Protein AF-A0A4Y2EXJ8-F1 (afdb_monomer_lite)

Sequence (188 aa):
MKAESEKRIKQGQSEMKKGQEEMKNRIQVHVESQVGEIKNHVNNFIERIVDVQSVEREIREVKGEVQRKIEEVEDKVQGKIEEVKEKVQGKFGEIEKRLSEVEGRSINFPASPVLTYSRPTVKSLTFNGQTSWTVFKTQFDVVSSTNGWTDRVKDSQISPRISGRGSSRYFVGGPNDHRESSRSPIWR

Radius of gyration: 53.29 Å; chains: 1; bounding box: 116×33×145 Å

Organism: Araneus ventricosus (NCBI:txid182803)

Foldseek 3Di:
DVVVVVVVVVVVVVVVVVVVVVVVVVVVVVVVVVVVVVVVVVVVVVVVVVVVVVVVVVVVVVVVVVVVVVVVVVVVVVVVVVVVVVVVVVVVVVVVVVVVVVVVVVVPDPPDPDPPPPDPPDDQDADPVPDDPVVSVVVLVVVCVVVVHDVVRSVVRPDHPCPDDDDPDDPDDDDDDDDDDDDDDDDD

Structure (mmCIF, N/CA/C/O backbone):
data_AF-A0A4Y2EXJ8-F1
#
_entry.id   AF-A0A4Y2EXJ8-F1
#
loop_
_atom_site.group_PDB
_atom_site.id
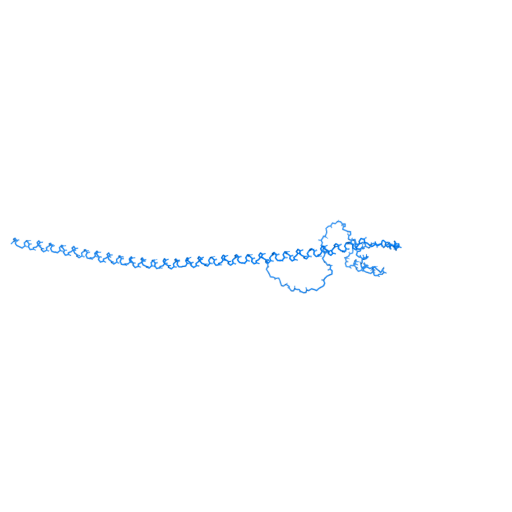_atom_site.type_symbol
_atom_site.label_atom_id
_atom_site.label_alt_id
_atom_site.label_comp_id
_atom_site.label_asym_id
_atom_site.label_entity_id
_atom_site.label_seq_id
_atom_site.pdbx_PDB_ins_code
_atom_site.Cartn_x
_atom_site.Cartn_y
_atom_site.Cartn_z
_atom_site.occupancy
_atom_site.B_iso_or_equiv
_atom_site.auth_seq_id
_atom_site.auth_comp_id
_atom_site.auth_asym_id
_atom_site.auth_atom_id
_atom_site.pdbx_PDB_model_num
ATOM 1 N N . MET A 1 1 ? -44.154 -7.303 82.112 1.00 73.88 1 MET A N 1
ATOM 2 C CA . MET A 1 1 ? -43.298 -8.378 81.559 1.00 73.88 1 MET A CA 1
ATOM 3 C C . MET A 1 1 ? -43.624 -8.712 80.094 1.00 73.88 1 MET A C 1
ATOM 5 O O . MET A 1 1 ? -42.773 -8.452 79.260 1.00 73.88 1 MET A O 1
ATOM 9 N N . LYS A 1 2 ? -44.828 -9.192 79.722 1.00 83.31 2 LYS A N 1
ATOM 10 C CA . LYS A 1 2 ? -45.138 -9.644 78.336 1.00 83.31 2 LYS A CA 1
ATOM 11 C C . LYS A 1 2 ? -45.040 -8.567 77.229 1.00 83.31 2 LYS A C 1
ATOM 13 O O . LYS A 1 2 ? -44.464 -8.811 76.173 1.00 83.31 2 LYS A O 1
ATOM 18 N N . ALA A 1 3 ? -45.553 -7.360 77.473 1.00 86.44 3 ALA A N 1
ATOM 19 C CA . ALA A 1 3 ? -45.506 -6.271 76.486 1.00 86.44 3 ALA A CA 1
ATOM 20 C C . ALA A 1 3 ? -44.072 -5.766 76.210 1.00 86.44 3 ALA A C 1
ATOM 22 O O . ALA A 1 3 ? -43.738 -5.355 75.101 1.00 86.44 3 ALA A O 1
ATOM 23 N N . GLU A 1 4 ? -43.203 -5.828 77.218 1.00 88.00 4 GLU A N 1
ATOM 24 C CA . GLU A 1 4 ? -41.811 -5.389 77.121 1.00 88.00 4 GLU A CA 1
ATOM 25 C C . GLU A 1 4 ? -40.962 -6.380 76.313 1.00 88.00 4 GLU A C 1
ATOM 27 O O . GLU A 1 4 ? -40.170 -5.972 75.462 1.00 88.00 4 GLU A O 1
ATOM 32 N N . SER A 1 5 ? -41.195 -7.687 76.492 1.00 88.81 5 SER A N 1
ATOM 33 C CA . SER A 1 5 ? -40.568 -8.724 75.666 1.00 88.81 5 SER A CA 1
ATOM 34 C C . SER A 1 5 ? -40.969 -8.622 74.192 1.00 88.81 5 SER A C 1
ATOM 36 O O . SER A 1 5 ? -40.112 -8.725 73.318 1.00 88.81 5 SER A O 1
ATOM 38 N N . GLU A 1 6 ? -42.242 -8.342 73.893 1.00 90.94 6 GLU A N 1
ATOM 39 C CA . GLU A 1 6 ? -42.709 -8.159 72.510 1.00 90.94 6 GLU A CA 1
ATOM 40 C C . GLU A 1 6 ? -42.091 -6.918 71.848 1.00 90.94 6 GLU A C 1
ATOM 42 O O . GLU A 1 6 ? -41.728 -6.959 70.670 1.00 90.94 6 GLU A O 1
ATOM 47 N N . LYS A 1 7 ? -41.917 -5.823 72.600 1.00 93.56 7 LYS A N 1
ATOM 48 C CA . LYS A 1 7 ? -41.267 -4.601 72.106 1.00 93.56 7 LYS A CA 1
ATOM 49 C C . LYS A 1 7 ? -39.798 -4.846 71.742 1.00 93.56 7 LYS A C 1
ATOM 51 O O . LYS A 1 7 ? -39.368 -4.418 70.674 1.00 93.56 7 LYS A O 1
ATOM 56 N N . ARG A 1 8 ? -39.056 -5.588 72.575 1.00 91.62 8 ARG A N 1
ATOM 57 C CA . ARG A 1 8 ? -37.653 -5.962 72.304 1.00 91.62 8 ARG A CA 1
ATOM 58 C C . ARG A 1 8 ? -37.514 -6.865 71.077 1.00 91.62 8 ARG A C 1
ATOM 60 O O . ARG A 1 8 ? -36.608 -6.656 70.277 1.00 91.62 8 ARG A O 1
ATOM 67 N N . ILE A 1 9 ? -38.431 -7.819 70.886 1.00 93.75 9 ILE A N 1
ATOM 68 C CA . ILE A 1 9 ? -38.450 -8.685 69.692 1.00 93.75 9 ILE A CA 1
ATOM 69 C C . ILE A 1 9 ? -38.704 -7.857 68.426 1.00 93.75 9 ILE A C 1
ATOM 71 O O . ILE A 1 9 ? -37.976 -7.999 67.444 1.00 93.75 9 ILE A O 1
ATOM 75 N N . LYS A 1 10 ? -39.697 -6.956 68.449 1.00 93.38 10 LYS A N 1
ATOM 76 C CA . LYS A 1 10 ? -39.993 -6.064 67.314 1.00 93.38 10 LYS A CA 1
ATOM 77 C C . LYS A 1 10 ? -38.814 -5.145 66.984 1.00 93.38 10 LYS A C 1
ATOM 79 O O . LYS A 1 10 ? -38.492 -4.975 65.810 1.00 93.38 10 LYS A O 1
ATOM 84 N N . GLN A 1 11 ? -38.147 -4.596 68.002 1.00 94.50 11 GLN A N 1
ATOM 85 C CA . GLN A 1 11 ? -36.953 -3.771 67.822 1.00 94.50 11 GLN A CA 1
ATOM 86 C C . GLN A 1 11 ? -35.802 -4.571 67.191 1.00 94.50 11 GLN A C 1
ATOM 88 O O . GLN A 1 11 ? -35.275 -4.146 66.165 1.00 94.50 11 GLN A O 1
ATOM 93 N N . GLY A 1 12 ? -35.483 -5.761 67.711 1.00 95.38 12 GLY A N 1
ATOM 94 C CA . GLY A 1 12 ? -34.436 -6.622 67.146 1.00 95.38 12 GLY A CA 1
ATOM 95 C C . GLY A 1 12 ? -34.712 -7.024 65.693 1.00 95.38 12 GLY A C 1
ATOM 96 O O . GLY A 1 12 ? -33.812 -7.007 64.857 1.00 95.38 12 GLY A O 1
ATOM 97 N N . GLN A 1 13 ? -35.976 -7.298 65.347 1.00 94.19 13 GLN A N 1
ATOM 98 C CA . GLN A 1 13 ? -36.374 -7.529 63.954 1.00 94.19 13 GLN A CA 1
ATOM 99 C C . GLN A 1 13 ? -36.192 -6.287 63.070 1.00 94.19 13 GLN A C 1
ATOM 101 O O . GLN A 1 13 ? -35.769 -6.425 61.921 1.00 94.19 13 GLN A O 1
ATOM 106 N N . SER A 1 14 ? -36.501 -5.085 63.571 1.00 94.06 14 SER A N 1
ATOM 107 C CA . SER A 1 14 ? -36.288 -3.848 62.806 1.00 94.06 14 SER A CA 1
ATOM 108 C C . SER A 1 14 ? -34.806 -3.544 62.575 1.00 94.06 14 SER A C 1
ATOM 110 O O . SER A 1 14 ? -34.432 -3.172 61.465 1.00 94.06 14 SER A O 1
ATOM 112 N N . GLU A 1 15 ? -33.956 -3.772 63.579 1.00 95.62 15 GLU A N 1
ATOM 113 C CA . GLU A 1 15 ? -32.508 -3.568 63.486 1.00 95.62 15 GLU A CA 1
ATOM 114 C C . GLU A 1 15 ? -31.876 -4.573 62.517 1.00 95.62 15 GLU A C 1
ATOM 116 O O . GLU A 1 15 ? -31.070 -4.193 61.670 1.00 95.62 15 GLU A O 1
ATOM 121 N N . MET A 1 16 ? -32.320 -5.834 62.553 1.00 95.62 16 MET A N 1
ATOM 122 C CA . MET A 1 16 ? -31.874 -6.865 61.616 1.00 95.62 16 MET A CA 1
ATOM 123 C C . MET A 1 16 ? -32.263 -6.542 60.169 1.00 95.62 16 MET A C 1
ATOM 125 O O . MET A 1 16 ? -31.423 -6.643 59.277 1.00 95.62 16 MET A O 1
ATOM 129 N N . LYS A 1 17 ? -33.506 -6.100 59.924 1.00 95.88 17 LYS A N 1
ATOM 130 C CA . LYS A 1 17 ? -33.934 -5.659 58.585 1.00 95.88 17 LYS A CA 1
ATOM 131 C C . LYS A 1 17 ? -33.112 -4.468 58.092 1.00 95.88 17 LYS A C 1
ATOM 133 O O . LYS A 1 17 ? -32.700 -4.457 56.937 1.00 95.88 17 LYS A O 1
ATOM 138 N N . LYS A 1 18 ? -32.838 -3.491 58.962 1.00 96.25 18 LYS A N 1
ATOM 139 C CA . LYS A 1 18 ? -32.013 -2.328 58.619 1.00 96.25 18 LYS A CA 1
ATOM 140 C C . LYS A 1 18 ? -30.578 -2.736 58.264 1.00 96.25 18 LYS A C 1
ATOM 142 O O . LYS A 1 18 ? -30.071 -2.300 57.237 1.00 96.25 18 LYS A O 1
ATOM 147 N N . GLY A 1 19 ? -29.958 -3.614 59.055 1.00 96.75 19 GLY A N 1
ATOM 148 C CA . GLY A 1 19 ? -28.614 -4.128 58.776 1.00 96.75 19 GLY A CA 1
ATOM 149 C C . GLY A 1 19 ? -28.531 -4.911 57.460 1.00 96.75 19 GLY A C 1
ATOM 150 O O . GLY A 1 19 ? -27.555 -4.775 56.724 1.00 96.75 19 GLY A O 1
ATOM 151 N N . GLN A 1 20 ? -29.573 -5.682 57.123 1.00 95.88 20 GLN A N 1
ATOM 152 C CA . GLN A 1 20 ? -29.671 -6.350 55.821 1.00 95.88 20 GLN A CA 1
ATOM 153 C C . GLN A 1 20 ? -29.766 -5.351 54.661 1.00 95.88 20 GLN A C 1
ATOM 155 O O . GLN A 1 20 ? -29.069 -5.522 53.662 1.00 95.88 20 GLN A O 1
ATOM 160 N N . GLU A 1 21 ? -30.576 -4.299 54.796 1.00 96.19 21 GLU A N 1
ATOM 161 C CA . GLU A 1 21 ? -30.729 -3.281 53.750 1.00 96.19 21 GLU A CA 1
ATOM 162 C C . GLU A 1 21 ? -29.443 -2.464 53.553 1.00 96.19 21 GLU A C 1
ATOM 164 O O . GLU A 1 21 ? -29.018 -2.230 52.424 1.00 96.19 21 GLU A O 1
ATOM 169 N N . GLU A 1 22 ? -28.760 -2.092 54.639 1.00 96.69 22 GLU A N 1
ATOM 170 C CA . GLU A 1 22 ? -27.458 -1.418 54.573 1.00 96.69 22 GLU A CA 1
ATOM 171 C C . GLU A 1 22 ? -26.406 -2.291 53.873 1.00 96.69 22 GLU A C 1
ATOM 173 O O . GLU A 1 22 ? -25.661 -1.805 53.020 1.00 96.69 22 GLU A O 1
ATOM 178 N N . MET A 1 23 ? -26.360 -3.590 54.184 1.00 96.31 23 MET A N 1
ATOM 179 C CA . MET A 1 23 ? -25.443 -4.525 53.528 1.00 96.31 23 MET A CA 1
ATOM 180 C C . MET A 1 23 ? -25.755 -4.672 52.036 1.00 96.31 23 MET A C 1
ATOM 182 O O . MET A 1 23 ? -24.842 -4.619 51.212 1.00 96.31 23 MET A O 1
ATOM 186 N N . LYS A 1 24 ? -27.036 -4.797 51.682 1.00 96.88 24 LYS A N 1
ATOM 187 C CA . LYS A 1 24 ? -27.491 -4.879 50.293 1.00 96.88 24 LYS A CA 1
ATOM 188 C C . LYS A 1 24 ? -27.125 -3.620 49.506 1.00 96.88 24 LYS A C 1
ATOM 190 O O . LYS A 1 24 ? -26.547 -3.742 48.432 1.00 96.88 24 LYS A O 1
ATOM 195 N N . ASN A 1 25 ? -27.377 -2.433 50.058 1.00 97.50 25 ASN A N 1
ATOM 196 C CA . ASN A 1 25 ? -27.039 -1.164 49.411 1.00 97.50 25 ASN A CA 1
ATOM 197 C C . ASN A 1 25 ? -25.528 -1.014 49.207 1.00 97.50 25 ASN A C 1
ATOM 199 O O . ASN A 1 25 ? -25.091 -0.589 48.142 1.00 97.50 25 ASN A O 1
ATOM 203 N N . ARG A 1 26 ? -24.707 -1.418 50.187 1.00 97.56 26 ARG A N 1
ATOM 204 C CA . ARG A 1 26 ? -23.240 -1.408 50.042 1.00 97.56 26 ARG A CA 1
ATOM 205 C C . ARG A 1 26 ? -22.764 -2.332 48.924 1.00 97.56 26 ARG A C 1
ATOM 207 O O . ARG A 1 26 ? -21.898 -1.936 48.148 1.00 97.56 26 ARG A O 1
ATOM 214 N N . ILE A 1 27 ? -23.324 -3.539 48.839 1.00 97.25 27 ILE A N 1
ATOM 215 C CA . ILE A 1 27 ? -23.011 -4.490 47.764 1.00 97.25 27 ILE A CA 1
ATOM 216 C C . ILE A 1 27 ? -23.450 -3.917 46.416 1.00 97.25 27 ILE A C 1
ATOM 218 O O . ILE A 1 27 ? -22.671 -3.939 45.470 1.00 97.25 27 ILE A O 1
ATOM 222 N N . GLN A 1 28 ? -24.662 -3.367 46.342 1.00 97.62 28 GLN A N 1
ATOM 223 C CA . GLN A 1 28 ? -25.199 -2.789 45.118 1.00 97.62 28 GLN A CA 1
ATOM 224 C C . GLN A 1 28 ? -24.314 -1.652 44.596 1.00 97.62 28 GLN A C 1
ATOM 226 O O . GLN A 1 28 ? -23.877 -1.714 43.453 1.00 97.62 28 GLN A O 1
ATOM 231 N N . VAL A 1 29 ? -23.971 -0.675 45.441 1.00 97.81 29 VAL A N 1
ATOM 232 C CA . VAL A 1 29 ? -23.110 0.454 45.048 1.00 97.81 29 VAL A CA 1
ATOM 233 C C . VAL A 1 29 ? -21.720 -0.024 44.619 1.00 97.81 29 VAL A C 1
ATOM 235 O O . VAL A 1 29 ? -21.170 0.480 43.643 1.00 97.81 29 VAL A O 1
ATOM 238 N N . HIS A 1 30 ? -21.144 -1.008 45.316 1.00 98.19 30 HIS A N 1
ATOM 239 C CA . HIS A 1 30 ? -19.840 -1.556 44.941 1.00 98.19 30 HIS A CA 1
ATOM 240 C C . HIS A 1 30 ? -19.876 -2.225 43.562 1.00 98.19 30 HIS A C 1
ATOM 242 O O . HIS A 1 30 ? -19.015 -1.951 42.727 1.00 98.19 30 HIS A O 1
ATOM 248 N N . VAL A 1 31 ? -20.894 -3.050 43.306 1.00 97.94 31 VAL A N 1
ATOM 249 C CA . VAL A 1 31 ? -21.086 -3.711 42.010 1.00 97.94 31 VAL A CA 1
ATOM 250 C C . VAL A 1 31 ? -21.335 -2.682 40.909 1.00 97.94 31 VAL A C 1
ATOM 252 O O . VAL A 1 31 ? -20.722 -2.772 39.851 1.00 97.94 31 VAL A O 1
ATOM 255 N N . GLU A 1 32 ? -22.181 -1.679 41.150 1.00 97.88 32 GLU A N 1
ATOM 256 C CA . GLU A 1 32 ? -22.446 -0.601 40.190 1.00 97.88 32 GLU A CA 1
ATOM 257 C C . GLU A 1 32 ? -21.169 0.179 39.844 1.00 97.88 32 GLU A C 1
ATOM 259 O O . GLU A 1 32 ? -20.910 0.432 38.665 1.00 97.88 32 GLU A O 1
ATOM 264 N N . SER A 1 33 ? -20.331 0.489 40.840 1.00 97.94 33 SER A N 1
ATOM 265 C CA . SER A 1 33 ? -19.030 1.140 40.631 1.00 97.94 33 SER A CA 1
ATOM 266 C C . SER A 1 33 ? -18.101 0.282 39.773 1.00 97.94 33 SER A C 1
ATOM 268 O O . SER A 1 33 ? -17.578 0.759 38.767 1.00 97.94 33 SER A O 1
ATOM 270 N N . GLN A 1 34 ? -17.937 -1.000 40.118 1.00 98.12 34 GLN A N 1
ATOM 271 C CA . GLN A 1 34 ? -17.070 -1.919 39.372 1.00 98.12 34 GLN A CA 1
ATOM 272 C C . GLN A 1 34 ? -17.548 -2.120 37.932 1.00 98.12 34 GLN A C 1
ATOM 274 O O . GLN A 1 34 ? -16.749 -2.112 36.997 1.00 98.12 34 GLN A O 1
ATOM 279 N N . VAL A 1 35 ? -18.859 -2.261 37.728 1.00 98.19 35 VAL A N 1
ATOM 280 C CA . VAL A 1 35 ? -19.449 -2.362 36.388 1.00 98.19 35 VAL A CA 1
ATOM 281 C C . VAL A 1 35 ? -19.220 -1.072 35.597 1.00 98.19 35 VAL A C 1
ATOM 283 O O . VAL A 1 35 ? -18.917 -1.138 34.405 1.00 98.19 35 VAL A O 1
ATOM 286 N N . GLY A 1 36 ? -19.314 0.093 36.243 1.00 98.12 36 GLY A N 1
ATOM 287 C CA . GLY A 1 36 ? -19.003 1.387 35.635 1.00 98.12 36 GLY A CA 1
ATOM 288 C C . GLY A 1 36 ? -17.548 1.495 35.172 1.00 98.12 36 GLY A C 1
ATOM 289 O O . GLY A 1 36 ? -17.291 1.881 34.032 1.00 98.12 36 GLY A O 1
ATOM 290 N N . GLU A 1 37 ? -16.598 1.092 36.014 1.00 98.06 37 GLU A N 1
ATOM 291 C CA . GLU A 1 37 ? -15.170 1.052 35.672 1.00 98.06 37 GLU A CA 1
ATOM 292 C C . GLU A 1 37 ? -14.900 0.109 34.495 1.00 98.06 37 GLU A C 1
ATOM 294 O O . GLU A 1 37 ? -14.282 0.511 33.506 1.00 98.06 37 GLU A O 1
ATOM 299 N N . ILE A 1 38 ? -15.432 -1.118 34.545 1.00 98.12 38 ILE A N 1
ATOM 300 C CA . ILE A 1 38 ? -15.301 -2.101 33.459 1.00 98.12 38 ILE A CA 1
ATOM 301 C C . ILE A 1 38 ? -15.862 -1.534 32.155 1.00 98.12 38 ILE A C 1
ATOM 303 O O . ILE A 1 38 ? -15.220 -1.640 31.111 1.00 98.12 38 ILE A O 1
ATOM 307 N N . LYS A 1 39 ? -17.031 -0.890 32.200 1.00 98.19 39 LYS A N 1
ATOM 308 C CA . LYS A 1 39 ? -17.648 -0.271 31.023 1.00 98.19 39 LYS A CA 1
ATOM 309 C C . LYS A 1 39 ? -16.746 0.799 30.408 1.00 98.19 39 LYS A C 1
ATOM 311 O O . LYS A 1 39 ? -16.588 0.829 29.189 1.00 98.19 39 LYS A O 1
ATOM 316 N N . ASN A 1 40 ? -16.126 1.640 31.231 1.00 98.19 40 ASN A N 1
ATOM 317 C CA . ASN A 1 40 ? -15.204 2.670 30.754 1.00 98.19 40 ASN A CA 1
ATOM 318 C C . ASN A 1 40 ? -13.954 2.057 30.110 1.00 98.19 40 ASN A C 1
ATOM 320 O O . ASN A 1 40 ? -13.547 2.487 29.031 1.00 98.19 40 ASN A O 1
ATOM 324 N N . HIS A 1 41 ? -13.383 1.015 30.720 1.00 98.25 41 HIS A N 1
ATOM 325 C CA . HIS A 1 41 ? -12.249 0.292 30.144 1.00 98.25 41 HIS A CA 1
ATOM 326 C C . HIS A 1 41 ? -12.594 -0.364 28.805 1.00 98.25 41 HIS A C 1
ATOM 328 O O . HIS A 1 41 ? -11.815 -0.260 27.858 1.00 98.25 41 HIS A O 1
ATOM 334 N N . VAL A 1 42 ? -13.763 -1.000 28.707 1.00 98.38 42 VAL A N 1
ATOM 335 C CA . VAL A 1 42 ? -14.241 -1.622 27.465 1.00 98.38 42 VAL A CA 1
ATOM 336 C C . VAL A 1 42 ? -14.426 -0.575 26.370 1.00 98.38 42 VAL A C 1
ATOM 338 O O . VAL A 1 42 ? -13.951 -0.787 25.259 1.00 98.38 42 VAL A O 1
ATOM 341 N N . ASN A 1 43 ? -15.037 0.571 26.677 1.00 98.12 43 ASN A N 1
ATOM 342 C CA . ASN A 1 43 ? -15.210 1.651 25.705 1.00 98.12 43 ASN A CA 1
ATOM 343 C C . ASN A 1 43 ? -13.864 2.171 25.177 1.00 98.12 43 ASN A C 1
ATOM 345 O O . ASN A 1 43 ? -13.694 2.288 23.967 1.00 98.12 43 ASN A O 1
ATOM 349 N N . ASN A 1 44 ? -12.880 2.388 26.058 1.00 97.69 44 ASN A N 1
ATOM 350 C CA . ASN A 1 44 ? -11.533 2.781 25.637 1.00 97.69 44 ASN A CA 1
ATOM 351 C C . ASN A 1 44 ? -10.877 1.721 24.733 1.00 97.69 44 ASN A C 1
ATOM 353 O O . ASN A 1 44 ? -10.226 2.052 23.745 1.00 97.69 44 ASN A O 1
ATOM 357 N N . PHE A 1 45 ? -11.060 0.435 25.045 1.00 98.00 45 PHE A N 1
ATOM 358 C CA . PHE A 1 45 ? -10.535 -0.648 24.214 1.00 98.00 45 PHE A CA 1
ATOM 359 C C . PHE A 1 45 ? -11.202 -0.695 22.835 1.00 98.00 45 PHE A C 1
ATOM 361 O O . PHE A 1 45 ? -10.521 -0.933 21.840 1.00 98.00 45 PHE A O 1
ATOM 368 N N . ILE A 1 46 ? -12.512 -0.439 22.765 1.00 97.94 46 ILE A N 1
ATOM 369 C CA . ILE A 1 46 ? -13.263 -0.367 21.507 1.00 97.94 46 ILE A CA 1
ATOM 370 C C . ILE A 1 46 ? -12.727 0.762 20.624 1.00 97.94 46 ILE A C 1
ATOM 372 O O . ILE A 1 46 ? -12.450 0.516 19.453 1.00 97.94 46 ILE A O 1
ATOM 376 N N . GLU A 1 47 ? -12.523 1.963 21.172 1.00 96.88 47 GLU A N 1
ATOM 377 C CA . GLU A 1 47 ? -11.946 3.093 20.426 1.00 96.88 47 GLU A CA 1
ATOM 378 C C . GLU A 1 47 ? -10.578 2.729 19.830 1.00 96.88 47 GLU A C 1
ATOM 380 O O . GLU A 1 47 ? -10.355 2.879 18.631 1.00 96.88 47 GLU A O 1
ATOM 385 N N . ARG A 1 48 ? -9.698 2.114 20.630 1.00 97.12 48 ARG A N 1
ATOM 386 C CA . ARG A 1 48 ? -8.379 1.662 20.157 1.00 97.12 48 ARG A CA 1
ATOM 387 C C . ARG A 1 48 ? -8.462 0.604 19.056 1.00 97.12 48 ARG A C 1
ATOM 389 O O . ARG A 1 48 ? -7.609 0.577 18.174 1.00 97.12 48 ARG A O 1
ATOM 396 N N . ILE A 1 49 ? -9.452 -0.289 19.106 1.00 97.19 49 ILE A N 1
ATOM 397 C CA . ILE A 1 49 ? -9.672 -1.287 18.049 1.00 97.19 49 ILE A CA 1
ATOM 398 C C . ILE A 1 49 ? -10.080 -0.599 16.743 1.00 97.19 49 ILE A C 1
ATOM 400 O O . ILE A 1 49 ? -9.595 -0.991 15.681 1.00 97.19 49 ILE A O 1
ATOM 404 N N . VAL A 1 50 ? -10.932 0.427 16.811 1.00 96.12 50 VAL A N 1
ATOM 405 C CA . VAL A 1 50 ? -11.336 1.211 15.635 1.00 96.12 50 VAL A CA 1
ATOM 406 C C . VAL A 1 50 ? -10.123 1.888 14.993 1.00 96.12 50 VAL A C 1
ATOM 408 O O . VAL A 1 50 ? -9.946 1.775 13.779 1.00 96.12 50 VAL A O 1
ATOM 411 N N . ASP A 1 51 ? -9.244 2.498 15.791 1.00 96.75 51 ASP A N 1
ATOM 412 C CA . ASP A 1 51 ? -8.013 3.123 15.289 1.00 96.75 51 ASP A CA 1
ATOM 413 C C . ASP A 1 51 ? -7.108 2.108 14.572 1.00 96.75 51 ASP A C 1
ATOM 415 O O . ASP A 1 51 ? -6.633 2.354 13.461 1.00 96.75 51 ASP A O 1
ATOM 419 N N . VAL A 1 52 ? -6.914 0.922 15.163 1.00 97.81 52 VAL A N 1
ATOM 420 C CA . VAL A 1 52 ? -6.120 -0.160 14.553 1.00 97.81 52 VAL A CA 1
ATOM 421 C C . VAL A 1 52 ? -6.725 -0.618 13.224 1.00 97.81 52 VAL A C 1
ATOM 423 O O . VAL A 1 52 ? -5.993 -0.815 12.254 1.00 97.81 52 VAL A O 1
ATOM 426 N N . GLN A 1 53 ? -8.050 -0.752 13.143 1.00 97.25 53 GLN A N 1
ATOM 427 C CA . GLN A 1 53 ? -8.732 -1.115 11.897 1.00 97.25 53 GLN A CA 1
ATOM 428 C C . GLN A 1 53 ? -8.607 -0.032 10.816 1.00 97.25 53 GLN A C 1
ATOM 430 O O . GLN A 1 53 ? -8.541 -0.359 9.628 1.00 97.25 53 GLN A O 1
ATOM 435 N N . SER A 1 54 ? -8.559 1.247 11.204 1.00 97.25 54 SER A N 1
ATOM 436 C CA . SER A 1 54 ? -8.291 2.349 10.273 1.00 97.25 54 SER A CA 1
ATOM 437 C C . SER A 1 54 ? -6.894 2.222 9.668 1.00 97.25 54 SER A C 1
ATOM 439 O O . SER A 1 54 ? -6.747 2.206 8.446 1.00 97.25 54 SER A 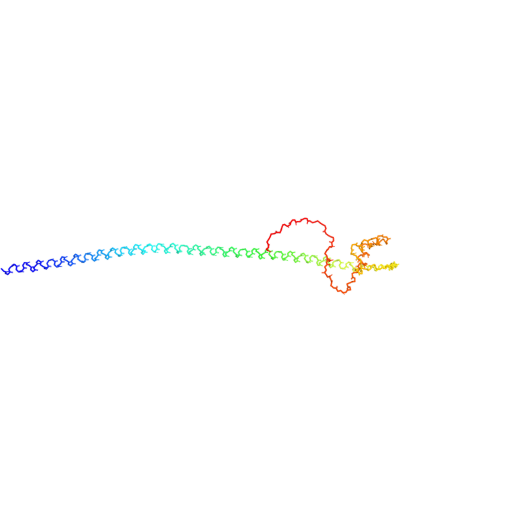O 1
ATOM 441 N N . VAL A 1 55 ? -5.879 2.019 10.511 1.00 98.19 55 VAL A N 1
ATOM 442 C CA . VAL A 1 55 ? -4.491 1.818 10.066 1.00 98.19 55 VAL A CA 1
ATOM 443 C C . VAL A 1 55 ? -4.368 0.590 9.159 1.00 98.19 55 VAL A C 1
ATOM 445 O O . VAL A 1 55 ? -3.683 0.633 8.138 1.00 98.19 55 VAL A O 1
ATOM 448 N N . GLU A 1 56 ? -5.059 -0.508 9.476 1.00 97.81 56 GLU A N 1
ATOM 449 C CA . GLU A 1 56 ? -5.044 -1.713 8.640 1.00 97.81 56 GLU A CA 1
ATOM 450 C C . GLU A 1 56 ? -5.577 -1.444 7.220 1.00 97.81 56 GLU A C 1
ATOM 452 O O . GLU A 1 56 ? -5.050 -1.975 6.235 1.00 97.81 56 GLU A O 1
ATOM 457 N N . ARG A 1 57 ? -6.602 -0.592 7.094 1.00 97.50 57 ARG A N 1
ATOM 458 C CA . ARG A 1 57 ? -7.148 -0.175 5.797 1.00 97.50 57 ARG A CA 1
ATOM 459 C C . ARG A 1 57 ? -6.137 0.644 5.002 1.00 97.50 57 ARG A C 1
ATOM 461 O O . ARG A 1 57 ? -5.901 0.324 3.840 1.00 97.50 57 ARG A O 1
ATOM 468 N N . GLU A 1 58 ? -5.517 1.642 5.624 1.00 97.94 58 GLU A N 1
ATOM 469 C CA . GLU A 1 58 ? -4.504 2.482 4.974 1.00 97.94 58 GLU A CA 1
ATOM 470 C C . GLU A 1 58 ? -3.321 1.645 4.471 1.00 97.94 58 GLU A C 1
ATOM 472 O O . GLU A 1 58 ? -2.903 1.775 3.321 1.00 97.94 58 GLU A O 1
ATOM 477 N N . ILE A 1 59 ? -2.833 0.702 5.285 1.00 98.31 59 ILE A N 1
ATOM 478 C CA . ILE A 1 59 ? -1.766 -0.228 4.882 1.00 98.31 59 ILE A CA 1
ATOM 479 C C . ILE A 1 59 ? -2.175 -1.029 3.641 1.00 98.31 59 ILE A C 1
ATOM 481 O O . ILE A 1 59 ? -1.362 -1.243 2.737 1.00 98.31 59 ILE A O 1
ATOM 485 N N . ARG A 1 60 ? -3.432 -1.481 3.575 1.00 97.81 60 ARG A N 1
ATOM 486 C CA . ARG A 1 60 ? -3.953 -2.237 2.430 1.00 97.81 60 ARG A CA 1
ATOM 487 C C . ARG A 1 60 ? -3.987 -1.393 1.156 1.00 97.81 60 ARG A C 1
ATOM 489 O O . ARG A 1 60 ? -3.613 -1.896 0.097 1.00 97.81 60 ARG A O 1
ATOM 496 N N . GLU A 1 61 ? -4.396 -0.133 1.256 1.00 98.00 61 GLU A N 1
ATOM 497 C CA . GLU A 1 61 ? -4.411 0.810 0.132 1.00 98.00 61 GLU A CA 1
ATOM 498 C C . GLU A 1 61 ? -2.995 1.116 -0.366 1.00 98.00 61 GLU A C 1
ATOM 500 O O . GLU A 1 61 ? -2.717 0.956 -1.557 1.00 98.00 61 GLU A O 1
ATOM 505 N N . VAL A 1 62 ? -2.076 1.445 0.549 1.00 98.31 62 VAL A N 1
ATOM 506 C CA . VAL A 1 62 ? -0.659 1.688 0.233 1.00 98.31 62 VAL A CA 1
ATOM 507 C C . VAL A 1 62 ? -0.034 0.467 -0.436 1.00 98.31 62 VAL A C 1
ATOM 509 O O . VAL A 1 62 ? 0.656 0.602 -1.447 1.00 98.31 62 VAL A O 1
ATOM 512 N N . LYS A 1 63 ? -0.306 -0.742 0.071 1.00 97.88 63 LYS A N 1
ATOM 513 C CA . LYS A 1 63 ? 0.172 -1.988 -0.542 1.00 97.88 63 LYS A CA 1
ATOM 514 C C . LYS A 1 63 ? -0.305 -2.121 -1.992 1.00 97.88 63 LYS A C 1
ATOM 516 O O . LYS A 1 63 ? 0.492 -2.472 -2.859 1.00 97.88 63 LYS A O 1
ATOM 521 N N . GLY A 1 64 ? -1.577 -1.819 -2.257 1.00 98.19 64 GLY A N 1
ATOM 522 C CA . GLY A 1 64 ? -2.132 -1.835 -3.611 1.00 98.19 64 GLY A CA 1
ATOM 523 C C . GLY A 1 64 ? -1.493 -0.788 -4.527 1.00 98.19 64 GLY A C 1
ATOM 524 O O . GLY A 1 64 ? -1.175 -1.083 -5.677 1.00 98.19 64 GLY A O 1
ATOM 525 N N . GLU A 1 65 ? -1.250 0.425 -4.029 1.00 98.12 65 GLU A N 1
ATOM 526 C CA . GLU A 1 65 ? -0.584 1.472 -4.807 1.00 98.12 65 GLU A CA 1
ATOM 527 C C . GLU A 1 65 ? 0.864 1.111 -5.155 1.00 98.12 65 GLU A C 1
ATOM 529 O O . GLU A 1 65 ? 1.276 1.278 -6.304 1.00 98.12 65 GLU A O 1
ATOM 534 N N . VAL A 1 66 ? 1.619 0.578 -4.193 1.00 98.50 66 VAL A N 1
ATOM 535 C CA . VAL A 1 66 ? 2.994 0.115 -4.416 1.00 98.50 66 VAL A CA 1
ATOM 536 C C . VAL A 1 66 ? 3.028 -0.988 -5.470 1.00 98.50 66 VAL A C 1
ATOM 538 O O . VAL A 1 66 ? 3.857 -0.926 -6.374 1.00 98.50 66 VAL A O 1
ATOM 541 N N . GLN A 1 67 ? 2.108 -1.953 -5.406 1.00 98.19 67 GLN A N 1
ATOM 542 C CA . GLN A 1 67 ? 2.037 -3.031 -6.391 1.00 98.19 67 GLN A CA 1
ATOM 543 C C . GLN A 1 67 ? 1.788 -2.498 -7.811 1.00 98.19 67 GLN A C 1
ATOM 545 O O . GLN A 1 67 ? 2.509 -2.876 -8.729 1.00 98.19 67 GLN A O 1
ATOM 550 N N . ARG A 1 68 ? 0.849 -1.555 -7.983 1.00 98.12 68 ARG A N 1
ATOM 551 C CA . ARG A 1 68 ? 0.597 -0.913 -9.288 1.00 98.12 68 ARG A CA 1
ATOM 552 C C . ARG A 1 68 ? 1.818 -0.159 -9.819 1.00 98.12 68 ARG A C 1
ATOM 554 O O . ARG A 1 68 ? 2.106 -0.225 -11.007 1.00 98.12 68 ARG A O 1
ATOM 561 N N . LYS A 1 69 ? 2.549 0.551 -8.950 1.00 97.94 69 LYS A N 1
ATOM 562 C CA . LYS A 1 69 ? 3.777 1.263 -9.348 1.00 97.94 69 LYS A CA 1
ATOM 563 C C . LYS A 1 69 ? 4.882 0.306 -9.786 1.00 97.94 69 LYS A C 1
ATOM 565 O O . LYS A 1 69 ? 5.648 0.654 -10.678 1.00 97.94 69 LYS A O 1
ATOM 570 N N . ILE A 1 70 ? 4.985 -0.865 -9.157 1.00 98.38 70 ILE A N 1
ATOM 571 C CA . ILE A 1 70 ? 5.945 -1.898 -9.562 1.00 98.38 70 ILE A CA 1
ATOM 572 C C . ILE A 1 70 ? 5.600 -2.400 -10.965 1.00 98.38 70 ILE A C 1
ATOM 574 O O . ILE A 1 70 ? 6.467 -2.352 -11.829 1.00 98.38 70 ILE A O 1
ATOM 578 N N . GLU A 1 71 ? 4.343 -2.772 -11.207 1.00 98.19 71 GLU A N 1
ATOM 579 C CA . GLU A 1 71 ? 3.868 -3.242 -12.518 1.00 98.19 71 GLU A CA 1
ATOM 580 C C . GLU A 1 71 ? 4.107 -2.193 -13.621 1.00 98.19 71 GLU A C 1
ATOM 582 O O . GLU A 1 71 ? 4.707 -2.488 -14.650 1.00 98.19 71 GLU A O 1
ATOM 587 N N . GLU A 1 72 ? 3.777 -0.921 -13.366 1.00 98.00 72 GLU A N 1
ATOM 588 C CA . GLU A 1 72 ? 4.032 0.170 -14.318 1.00 98.00 72 GLU A CA 1
ATOM 589 C C . GLU A 1 72 ? 5.531 0.343 -14.638 1.00 98.00 72 GLU A C 1
ATOM 591 O O . GLU A 1 72 ? 5.916 0.667 -15.767 1.00 98.00 72 GLU A O 1
ATOM 596 N N . VAL A 1 73 ? 6.403 0.172 -13.639 1.00 98.38 73 VAL A N 1
ATOM 597 C CA . VAL A 1 73 ? 7.856 0.245 -13.836 1.00 98.38 73 VAL A CA 1
ATOM 598 C C . VAL A 1 73 ? 8.359 -0.964 -14.621 1.00 98.38 73 VAL A C 1
ATOM 600 O O . VAL A 1 73 ? 9.188 -0.777 -15.515 1.00 98.38 73 VAL A O 1
ATOM 603 N N . GLU A 1 74 ? 7.868 -2.166 -14.325 1.00 98.12 74 GLU A N 1
ATOM 604 C CA . GLU A 1 74 ? 8.203 -3.392 -15.054 1.00 98.12 74 GLU A CA 1
ATOM 605 C C . GLU A 1 74 ? 7.838 -3.263 -16.537 1.00 98.12 74 GLU A C 1
ATOM 607 O O . GLU A 1 74 ? 8.716 -3.433 -17.388 1.00 98.12 74 GLU A O 1
ATOM 612 N N . ASP A 1 75 ? 6.618 -2.819 -16.848 1.00 98.12 75 ASP A N 1
ATOM 613 C CA . ASP A 1 75 ? 6.156 -2.591 -18.222 1.00 98.12 75 ASP A CA 1
ATOM 614 C C . ASP A 1 75 ? 7.030 -1.572 -18.965 1.00 98.12 75 ASP A C 1
ATOM 616 O O . ASP A 1 75 ? 7.456 -1.791 -20.105 1.00 98.12 75 ASP A O 1
ATOM 620 N N . LYS A 1 76 ? 7.365 -0.447 -18.316 1.00 98.06 76 LYS A N 1
ATOM 621 C CA . LYS A 1 76 ? 8.244 0.578 -18.907 1.00 98.06 76 LYS A CA 1
ATOM 622 C C . LYS A 1 76 ? 9.646 0.048 -19.179 1.00 98.06 76 LYS A C 1
ATOM 624 O O . LYS A 1 76 ? 10.254 0.412 -20.189 1.00 98.06 76 LYS A O 1
ATOM 629 N N . VAL A 1 77 ? 10.197 -0.749 -18.266 1.00 98.25 77 VAL A N 1
ATOM 630 C CA . VAL A 1 77 ? 11.525 -1.348 -18.432 1.00 98.25 77 VAL A CA 1
ATOM 631 C C . VAL A 1 77 ? 11.499 -2.368 -19.566 1.00 98.25 77 VAL A C 1
ATOM 633 O O . VAL A 1 77 ? 12.366 -2.311 -20.438 1.00 98.25 77 VAL A O 1
ATOM 636 N N . GLN A 1 78 ? 10.488 -3.234 -19.609 1.00 97.31 78 GLN A N 1
ATOM 637 C CA . GLN A 1 78 ? 10.323 -4.224 -20.668 1.00 97.31 78 GLN A CA 1
ATOM 638 C C . GLN A 1 78 ? 10.175 -3.560 -22.044 1.00 97.31 78 GLN A C 1
ATOM 640 O O . GLN A 1 78 ? 10.877 -3.942 -22.981 1.00 97.31 78 GLN A O 1
ATOM 645 N N . GLY A 1 79 ? 9.356 -2.510 -22.154 1.00 97.94 79 GLY A N 1
ATOM 646 C CA . GLY A 1 79 ? 9.201 -1.745 -23.394 1.00 97.94 79 GLY A CA 1
ATOM 647 C C . GLY A 1 79 ? 10.515 -1.124 -23.883 1.00 97.94 79 GLY A C 1
ATOM 648 O O . GLY A 1 79 ? 10.860 -1.244 -25.057 1.00 97.94 79 GLY A O 1
ATOM 649 N N . LYS A 1 80 ? 11.306 -0.527 -22.978 1.00 97.31 80 LYS A N 1
ATOM 650 C CA . LYS A 1 80 ? 12.632 0.022 -23.322 1.00 97.31 80 LYS A CA 1
ATOM 651 C C . LYS A 1 80 ? 13.618 -1.054 -23.773 1.00 97.31 80 LYS A C 1
ATOM 653 O O . LYS A 1 80 ? 14.432 -0.795 -24.658 1.00 97.31 80 LYS A O 1
ATOM 658 N N . ILE A 1 81 ? 13.584 -2.235 -23.157 1.00 97.75 81 ILE A N 1
ATOM 659 C CA . ILE A 1 81 ? 14.449 -3.355 -23.542 1.00 97.75 81 ILE A CA 1
ATOM 660 C C . ILE A 1 81 ? 14.113 -3.821 -24.960 1.00 97.75 81 ILE A C 1
ATOM 662 O O . ILE A 1 81 ? 15.033 -3.999 -25.761 1.00 97.75 81 ILE A O 1
ATOM 666 N N . GLU A 1 82 ? 12.829 -3.970 -25.291 1.00 97.50 82 GLU A N 1
ATOM 667 C CA . GLU A 1 82 ? 12.420 -4.397 -26.633 1.00 97.50 82 GLU A CA 1
ATOM 668 C C . GLU A 1 82 ? 12.779 -3.342 -27.691 1.00 97.50 82 GLU A C 1
ATOM 670 O O . GLU A 1 82 ? 13.380 -3.681 -28.707 1.00 97.50 82 GLU A O 1
ATOM 675 N N . GLU A 1 83 ? 12.562 -2.051 -27.414 1.00 97.25 83 GLU A N 1
ATOM 676 C CA . GLU A 1 83 ? 12.969 -0.962 -28.318 1.00 97.25 83 GLU A CA 1
ATOM 677 C C . GLU A 1 83 ? 14.487 -0.975 -28.591 1.00 97.25 83 GLU A C 1
ATOM 679 O O . GLU A 1 83 ? 14.947 -0.798 -29.725 1.00 97.25 83 GLU A O 1
ATOM 684 N N . VAL A 1 84 ? 15.302 -1.189 -27.552 1.00 97.81 84 VAL A N 1
ATOM 685 C CA . VAL A 1 84 ? 16.760 -1.297 -27.702 1.00 97.81 84 VAL A CA 1
ATOM 686 C C . VAL A 1 84 ? 17.132 -2.529 -28.524 1.00 97.81 84 VAL A C 1
ATOM 688 O O . VAL A 1 84 ? 18.000 -2.437 -29.396 1.00 97.81 84 VAL A O 1
ATOM 691 N N . LYS A 1 85 ? 16.480 -3.667 -28.278 1.00 96.25 85 LYS A N 1
ATOM 692 C CA . LYS A 1 85 ? 16.705 -4.916 -29.009 1.00 96.25 85 LYS A CA 1
ATOM 693 C C . LYS A 1 85 ? 16.390 -4.757 -30.496 1.00 96.25 85 LYS A C 1
ATOM 695 O O . LYS A 1 85 ? 17.237 -5.116 -31.313 1.00 96.25 85 LYS A O 1
ATOM 700 N N . GLU A 1 86 ? 15.262 -4.144 -30.848 1.00 96.81 86 GLU A N 1
ATOM 701 C CA . GLU A 1 86 ? 14.903 -3.845 -32.240 1.00 96.81 86 GLU A CA 1
ATOM 702 C C . GLU A 1 86 ? 15.939 -2.936 -32.914 1.00 96.81 86 GLU A C 1
ATOM 704 O O . GLU A 1 86 ? 16.410 -3.231 -34.014 1.00 96.81 86 GLU A O 1
ATOM 709 N N . LYS A 1 87 ? 16.379 -1.863 -32.240 1.00 96.62 87 LYS A N 1
ATOM 710 C CA . LYS A 1 87 ? 17.420 -0.964 -32.775 1.00 96.62 87 LYS A CA 1
ATOM 711 C C . LYS A 1 87 ? 18.747 -1.680 -33.015 1.00 96.62 87 LYS A C 1
ATOM 713 O O . LYS A 1 87 ? 19.425 -1.396 -34.003 1.00 96.62 87 LYS A O 1
ATOM 718 N N . VAL A 1 88 ? 19.149 -2.574 -32.112 1.00 96.38 88 VAL A N 1
ATOM 719 C CA . VAL A 1 88 ? 20.382 -3.361 -32.260 1.00 96.38 88 VAL A CA 1
ATOM 720 C C . VAL A 1 88 ? 20.253 -4.353 -33.414 1.00 96.38 88 VAL A C 1
ATOM 722 O O . VAL A 1 88 ? 21.155 -4.415 -34.248 1.00 96.38 88 VAL A O 1
ATOM 725 N N . GLN A 1 89 ? 19.132 -5.073 -33.506 1.00 94.88 89 GLN A N 1
ATOM 726 C CA . GLN A 1 89 ? 18.869 -6.004 -34.606 1.00 94.88 89 GLN A CA 1
ATOM 727 C C . GLN A 1 89 ? 18.841 -5.290 -35.964 1.00 94.88 89 GLN A C 1
ATOM 729 O O . GLN A 1 89 ? 19.481 -5.753 -36.906 1.00 94.88 89 GLN A O 1
ATOM 734 N N . GLY A 1 90 ? 18.198 -4.122 -36.056 1.00 95.56 90 GLY A N 1
ATOM 735 C CA . GLY A 1 90 ? 18.187 -3.309 -37.274 1.00 95.56 90 GLY A CA 1
ATOM 736 C C . GLY A 1 90 ? 19.589 -2.867 -37.710 1.00 95.56 90 GLY A C 1
ATOM 737 O O . GLY A 1 90 ? 19.948 -3.019 -38.877 1.00 95.56 90 GLY A O 1
ATOM 738 N N . LYS A 1 91 ? 20.421 -2.391 -36.770 1.00 95.56 91 LYS A N 1
ATOM 739 C CA . LYS A 1 91 ? 21.825 -2.034 -37.053 1.00 95.56 91 LYS A CA 1
ATOM 740 C C . LYS A 1 91 ? 22.659 -3.234 -37.495 1.00 95.56 91 LYS A C 1
ATOM 742 O O . LYS A 1 91 ? 23.523 -3.083 -38.354 1.00 95.56 91 LYS A O 1
ATOM 747 N N . PHE A 1 92 ? 22.423 -4.409 -36.913 1.00 94.69 92 PHE A N 1
ATOM 748 C CA . PHE A 1 92 ? 23.117 -5.630 -37.311 1.00 94.69 92 PHE A CA 1
ATOM 749 C C . PHE A 1 92 ? 22.761 -6.022 -38.751 1.00 94.69 92 PHE A C 1
ATOM 751 O O . PHE A 1 92 ? 23.668 -6.221 -39.552 1.00 94.69 92 PHE A O 1
ATOM 758 N N . GLY A 1 93 ? 21.474 -5.991 -39.115 1.00 94.38 93 GLY A N 1
ATOM 759 C CA . GLY A 1 93 ? 21.033 -6.254 -40.489 1.00 94.38 93 GLY A CA 1
ATOM 760 C C . GLY A 1 93 ? 21.596 -5.259 -41.516 1.00 94.38 93 GLY A C 1
ATOM 761 O O . GLY A 1 93 ? 21.975 -5.645 -42.622 1.00 94.38 93 GLY A O 1
ATOM 762 N N . GLU A 1 94 ? 21.728 -3.977 -41.153 1.00 94.88 94 GLU A N 1
ATOM 763 C CA . GLU A 1 94 ? 22.393 -2.984 -42.010 1.00 94.88 94 GLU A CA 1
ATOM 764 C C . GLU A 1 94 ? 23.883 -3.313 -42.219 1.00 94.88 94 GLU A C 1
ATOM 766 O O . GLU A 1 94 ? 24.398 -3.216 -43.337 1.00 94.88 94 GLU A O 1
ATOM 771 N N . ILE A 1 95 ? 24.579 -3.734 -41.159 1.00 95.31 95 ILE A N 1
ATOM 772 C CA . ILE A 1 95 ? 25.989 -4.139 -41.226 1.00 95.31 95 ILE A CA 1
ATOM 773 C C . ILE A 1 95 ? 26.158 -5.409 -42.070 1.00 95.31 95 ILE A C 1
ATOM 775 O O . ILE A 1 95 ? 27.047 -5.433 -42.919 1.00 95.31 95 ILE A O 1
ATOM 779 N N . GLU A 1 96 ? 25.311 -6.428 -41.900 1.00 92.69 96 GLU A N 1
ATOM 780 C CA . GLU A 1 96 ? 25.336 -7.660 -42.707 1.00 92.69 96 GLU A CA 1
ATOM 781 C C . GLU A 1 96 ? 25.154 -7.369 -44.202 1.00 92.69 96 GLU A C 1
ATOM 783 O O . GLU A 1 96 ? 25.882 -7.907 -45.045 1.00 92.69 96 GLU A O 1
ATOM 788 N N . LYS A 1 97 ? 24.238 -6.453 -44.545 1.00 93.69 97 LYS A N 1
ATOM 789 C CA . LYS A 1 97 ? 24.046 -6.001 -45.927 1.00 93.69 97 LYS A CA 1
ATOM 790 C C . LYS A 1 97 ? 25.304 -5.326 -46.480 1.00 93.69 97 LYS A C 1
ATOM 792 O O . LYS A 1 97 ? 25.764 -5.683 -47.564 1.00 93.69 97 LYS A O 1
ATOM 797 N N . ARG A 1 98 ? 25.892 -4.384 -45.733 1.00 93.00 98 ARG A N 1
ATOM 798 C CA . ARG A 1 98 ? 27.132 -3.693 -46.140 1.00 93.00 98 ARG A CA 1
ATOM 799 C C . ARG A 1 98 ? 28.311 -4.656 -46.270 1.00 93.00 98 ARG A C 1
ATOM 801 O O . ARG A 1 98 ? 29.138 -4.483 -47.162 1.00 93.00 98 ARG A O 1
ATOM 808 N N . LEU A 1 99 ? 28.393 -5.664 -45.404 1.00 89.31 99 LEU A N 1
ATOM 809 C CA . LEU A 1 99 ? 29.421 -6.698 -45.473 1.00 89.31 99 LEU A CA 1
ATOM 810 C C . LEU A 1 99 ? 29.273 -7.532 -46.751 1.00 89.31 99 LEU A C 1
ATOM 812 O O . LEU A 1 99 ? 30.259 -7.724 -47.457 1.00 89.31 99 LEU A O 1
ATOM 816 N N . SER A 1 100 ? 28.042 -7.918 -47.100 1.00 87.19 100 SER A N 1
ATOM 817 C CA . SER A 1 100 ? 27.738 -8.659 -48.333 1.00 87.19 100 SER A CA 1
ATOM 818 C C . SER A 1 100 ? 28.119 -7.873 -49.598 1.00 87.19 100 SER A C 1
ATOM 820 O O . SER A 1 100 ? 28.694 -8.425 -50.536 1.00 87.19 100 SER A O 1
ATOM 822 N N . GLU A 1 101 ? 27.851 -6.562 -49.624 1.00 84.62 101 GLU A N 1
ATOM 823 C CA . GLU A 1 101 ? 28.245 -5.675 -50.731 1.00 84.62 101 GLU A CA 1
ATOM 824 C C . GLU A 1 101 ? 29.774 -5.564 -50.879 1.00 84.62 101 GLU A C 1
ATOM 826 O O . GLU A 1 101 ? 30.305 -5.591 -51.994 1.00 84.62 101 GLU A O 1
ATOM 831 N N . VAL A 1 102 ? 30.499 -5.451 -49.760 1.00 83.06 102 VAL A N 1
ATOM 832 C CA . VAL A 1 102 ? 31.970 -5.397 -49.752 1.00 83.06 102 VAL A CA 1
ATOM 833 C C . VAL A 1 102 ? 32.571 -6.734 -50.186 1.00 83.06 102 VAL A C 1
ATOM 835 O O . VAL A 1 102 ? 33.494 -6.744 -51.005 1.00 83.06 102 VAL A O 1
ATOM 838 N N . GLU A 1 103 ? 32.039 -7.852 -49.692 1.00 73.44 103 GLU A N 1
ATOM 839 C CA . GLU A 1 103 ? 32.493 -9.193 -50.053 1.00 73.44 103 GLU A CA 1
ATOM 840 C C . GLU A 1 103 ? 32.322 -9.437 -51.558 1.00 73.44 103 GLU A C 1
ATOM 842 O O . GLU A 1 103 ? 33.311 -9.734 -52.225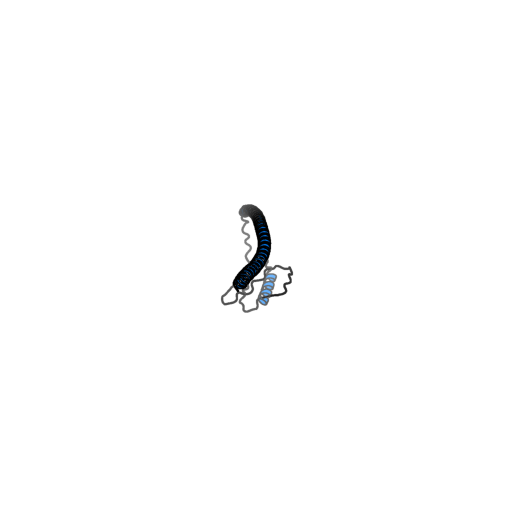 1.00 73.44 103 GLU A O 1
ATOM 847 N N . GLY A 1 104 ? 31.145 -9.160 -52.134 1.00 66.62 104 GLY A N 1
ATOM 848 C CA . GLY A 1 104 ? 30.891 -9.299 -53.577 1.00 66.62 104 GLY A CA 1
ATOM 849 C C . GLY A 1 104 ? 31.774 -8.414 -54.472 1.00 66.62 104 GLY A C 1
ATOM 850 O O . GLY A 1 104 ? 32.134 -8.806 -55.586 1.00 66.62 104 GLY A O 1
ATOM 851 N N . ARG A 1 105 ? 32.193 -7.234 -53.989 1.00 66.88 105 ARG A N 1
ATOM 852 C CA . ARG A 1 105 ? 33.158 -6.369 -54.695 1.00 66.88 105 ARG A CA 1
ATOM 853 C C . ARG A 1 105 ? 34.592 -6.902 -54.612 1.00 66.88 105 ARG A C 1
ATOM 855 O O . ARG A 1 105 ? 35.355 -6.727 -55.560 1.00 66.88 105 ARG A O 1
ATOM 862 N N . SER A 1 106 ? 34.958 -7.554 -53.509 1.00 59.19 106 SER A N 1
ATOM 863 C CA . SER A 1 106 ? 36.311 -8.078 -53.280 1.00 59.19 106 SER A CA 1
ATOM 864 C C . SER A 1 106 ? 36.672 -9.285 -54.160 1.00 59.19 106 SER A C 1
ATOM 866 O O . SER A 1 106 ? 37.846 -9.465 -54.480 1.00 59.19 106 SER A O 1
ATOM 868 N N . ILE A 1 107 ? 35.680 -10.054 -54.634 1.00 57.75 107 ILE A N 1
ATOM 869 C CA . ILE A 1 107 ? 35.887 -11.250 -55.483 1.00 57.75 107 ILE A CA 1
ATOM 870 C C . ILE A 1 107 ? 36.206 -10.893 -56.949 1.00 57.75 107 ILE A C 1
ATOM 872 O O . ILE A 1 107 ? 36.602 -11.752 -57.728 1.00 57.75 107 ILE A O 1
ATOM 876 N N . ASN A 1 108 ? 36.069 -9.622 -57.341 1.00 51.81 108 ASN A N 1
ATOM 877 C CA . ASN A 1 108 ? 36.221 -9.170 -58.728 1.00 51.81 108 ASN A CA 1
ATOM 878 C C . ASN A 1 108 ? 37.515 -8.384 -58.987 1.00 51.81 108 ASN A C 1
ATOM 880 O O . ASN A 1 108 ? 37.579 -7.598 -59.932 1.00 51.81 108 ASN A O 1
ATOM 884 N N . PHE A 1 109 ? 38.561 -8.571 -58.175 1.00 46.34 109 PHE A N 1
ATOM 885 C CA . PHE A 1 109 ? 39.882 -8.090 -58.577 1.00 46.34 109 PHE A CA 1
ATOM 886 C C . PHE A 1 109 ? 40.366 -8.930 -59.769 1.00 46.34 109 PHE A C 1
ATOM 888 O O . PHE A 1 109 ? 40.584 -10.131 -59.592 1.00 46.34 109 PHE A O 1
ATOM 895 N N . PRO A 1 110 ? 40.571 -8.354 -60.975 1.00 48.62 110 PRO A N 1
ATOM 896 C CA . PRO A 1 110 ? 41.347 -9.054 -61.984 1.00 48.62 110 PRO A CA 1
ATOM 897 C C . PRO A 1 110 ? 42.718 -9.306 -61.362 1.00 48.62 110 PRO A C 1
ATOM 899 O O . PRO A 1 110 ? 43.344 -8.371 -60.856 1.00 48.62 110 PRO A O 1
ATOM 902 N N . ALA A 1 111 ? 43.147 -10.569 -61.332 1.00 49.59 111 ALA A N 1
ATOM 903 C CA . ALA A 1 111 ? 44.474 -10.942 -60.870 1.00 49.59 111 ALA A CA 1
ATOM 904 C C . ALA A 1 111 ? 45.489 -10.039 -61.579 1.00 49.59 111 ALA A C 1
ATOM 906 O O . ALA A 1 111 ? 45.674 -10.140 -62.794 1.00 49.59 111 ALA A O 1
ATOM 907 N N . SER A 1 112 ? 46.081 -9.091 -60.848 1.00 54.03 112 SER A N 1
ATOM 908 C CA . SER A 1 112 ? 47.115 -8.253 -61.434 1.00 54.03 112 SER A CA 1
ATOM 909 C C . SER A 1 112 ? 48.279 -9.165 -61.835 1.00 54.03 112 SER A C 1
ATOM 911 O O . SER A 1 112 ? 48.544 -10.162 -61.150 1.00 54.03 112 SER A O 1
ATOM 913 N N . PRO A 1 113 ? 48.959 -8.891 -62.961 1.00 52.41 113 PRO A N 1
ATOM 914 C CA . PRO A 1 113 ? 50.087 -9.705 -63.374 1.00 52.41 113 PRO A CA 1
ATOM 915 C C . PRO A 1 113 ? 51.149 -9.646 -62.275 1.00 52.41 113 PRO A C 1
ATOM 917 O O . PRO A 1 113 ? 51.513 -8.569 -61.804 1.00 52.41 113 PRO A O 1
ATOM 920 N N . VAL A 1 114 ? 51.586 -10.834 -61.855 1.00 47.72 114 VAL A N 1
ATOM 921 C CA . VAL A 1 114 ? 52.593 -11.109 -60.827 1.00 47.72 114 VAL A CA 1
ATOM 922 C C . VAL A 1 114 ? 53.728 -10.085 -60.894 1.00 47.72 114 VAL A C 1
ATOM 924 O O . VAL A 1 114 ? 54.616 -10.178 -61.738 1.00 47.72 114 VAL A O 1
ATOM 927 N N . LEU A 1 115 ? 53.722 -9.110 -59.983 1.00 46.94 115 LEU A N 1
ATOM 928 C CA . LEU A 1 115 ? 54.885 -8.262 -59.762 1.00 46.94 115 LEU A CA 1
ATOM 929 C C . LEU A 1 115 ? 55.884 -9.077 -58.948 1.00 46.94 115 LEU A C 1
ATOM 931 O O . LEU A 1 115 ? 55.805 -9.168 -57.723 1.00 46.94 115 LEU A O 1
ATOM 935 N N . THR A 1 116 ? 56.821 -9.695 -59.659 1.00 42.12 116 THR A N 1
ATOM 936 C CA . THR A 1 116 ? 58.045 -10.290 -59.124 1.00 42.12 116 THR A CA 1
ATOM 937 C C . THR A 1 116 ? 58.947 -9.194 -58.549 1.00 42.12 116 THR A C 1
ATOM 939 O O . THR A 1 116 ? 60.028 -8.925 -59.067 1.00 42.12 116 THR A O 1
ATOM 942 N N . TYR A 1 117 ? 58.520 -8.522 -57.482 1.00 36.72 117 TYR A N 1
ATOM 943 C CA . TYR A 1 117 ? 59.460 -7.800 -56.639 1.00 36.72 117 TYR A CA 1
ATOM 944 C C . TYR A 1 117 ? 60.129 -8.826 -55.741 1.00 36.72 117 TYR A C 1
ATOM 946 O O . TYR A 1 117 ? 59.508 -9.393 -54.841 1.00 36.72 117 TYR A O 1
ATOM 954 N N . SER A 1 118 ? 61.399 -9.093 -56.034 1.00 45.44 118 SER A N 1
ATOM 955 C CA . SER A 1 118 ? 62.281 -9.902 -55.205 1.00 45.44 118 SER A CA 1
ATOM 956 C C . SER A 1 118 ? 62.149 -9.474 -53.748 1.00 45.44 118 SER A C 1
ATOM 958 O O . SER A 1 118 ? 62.531 -8.367 -53.369 1.00 45.44 118 SER A O 1
ATOM 960 N N . ARG A 1 119 ? 61.580 -10.365 -52.935 1.00 49.78 119 ARG A N 1
ATOM 961 C CA . ARG A 1 119 ? 61.500 -10.225 -51.484 1.00 49.78 119 ARG A CA 1
ATOM 962 C C . ARG A 1 119 ? 62.935 -10.119 -50.964 1.00 49.78 119 ARG A C 1
ATOM 964 O O . ARG A 1 119 ? 63.682 -11.082 -51.142 1.00 49.78 119 ARG A O 1
ATOM 971 N N . PRO A 1 120 ? 63.357 -9.003 -50.346 1.00 43.25 120 PRO A N 1
ATOM 972 C CA . PRO A 1 120 ? 64.694 -8.938 -49.784 1.00 43.25 120 PRO A CA 1
ATOM 973 C C . PRO A 1 120 ? 64.794 -10.017 -48.704 1.00 43.25 120 PRO A C 1
ATOM 975 O O . PRO A 1 120 ? 63.939 -10.090 -47.816 1.00 43.25 120 PRO A O 1
ATOM 978 N N . THR A 1 121 ? 65.801 -10.885 -48.794 1.00 47.94 121 THR A N 1
ATOM 979 C CA . THR A 1 121 ? 66.105 -11.900 -47.778 1.00 47.94 121 THR A CA 1
ATOM 980 C C . THR A 1 121 ? 66.671 -11.198 -46.548 1.00 47.94 121 THR A C 1
ATOM 982 O O . THR A 1 121 ? 67.870 -11.210 -46.279 1.00 47.94 121 THR A O 1
ATOM 985 N N . VAL A 1 122 ? 65.808 -10.491 -45.828 1.00 49.72 122 VAL A N 1
ATOM 986 C CA . VAL A 1 122 ? 66.181 -9.773 -44.619 1.00 49.72 122 VAL A CA 1
ATOM 987 C C . VAL A 1 122 ? 66.314 -10.785 -43.488 1.00 49.72 122 VAL A C 1
ATOM 989 O O . VAL A 1 122 ? 65.355 -11.475 -43.144 1.00 49.72 122 VAL A O 1
ATOM 992 N N . LYS A 1 123 ? 67.510 -10.864 -42.899 1.00 56.28 123 LYS A N 1
ATOM 993 C CA . LYS A 1 123 ? 67.769 -11.634 -41.679 1.00 56.28 123 LYS A CA 1
ATOM 994 C C . LYS A 1 123 ? 66.881 -11.088 -40.556 1.00 56.28 123 LYS A C 1
ATOM 996 O O . LYS A 1 123 ? 67.053 -9.947 -40.137 1.00 56.28 123 LYS A O 1
ATOM 1001 N N . SER A 1 124 ? 65.935 -11.891 -40.079 1.00 57.94 124 SER A N 1
ATOM 1002 C CA . SER A 1 124 ? 65.067 -11.545 -38.952 1.00 57.94 124 SER A CA 1
ATOM 1003 C C . SER A 1 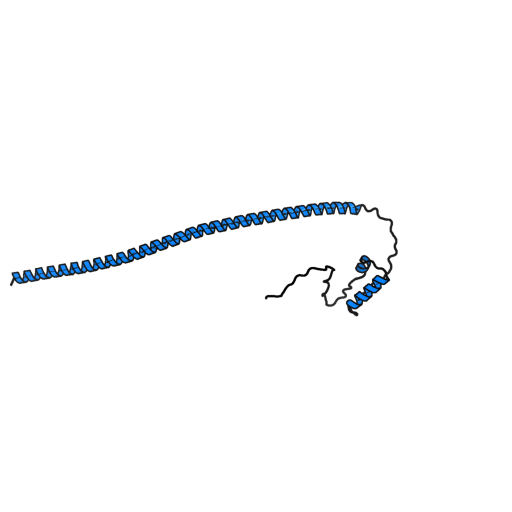124 ? 65.904 -11.347 -37.684 1.00 57.94 124 SER A C 1
ATOM 1005 O O . SER A 1 124 ? 66.560 -12.284 -37.215 1.00 57.94 124 SER A O 1
ATOM 1007 N N . LEU A 1 125 ? 65.886 -10.139 -37.118 1.00 63.72 125 LEU A N 1
ATOM 1008 C CA . LEU A 1 125 ? 66.538 -9.854 -35.843 1.00 63.72 125 LEU A CA 1
ATOM 1009 C C . LEU A 1 125 ? 65.738 -10.546 -34.729 1.00 63.72 125 LEU A C 1
ATOM 1011 O O . LEU A 1 125 ? 64.575 -10.226 -34.502 1.00 63.72 125 LEU A O 1
ATOM 1015 N N . THR A 1 126 ? 66.336 -11.542 -34.074 1.00 62.53 126 THR A N 1
ATOM 1016 C CA . THR A 1 126 ? 65.638 -12.399 -33.102 1.00 62.53 126 THR A CA 1
ATOM 1017 C C . THR A 1 126 ? 65.942 -11.936 -31.680 1.00 62.53 126 THR A C 1
ATOM 1019 O O . THR A 1 126 ? 67.108 -11.866 -31.297 1.00 62.53 126 THR A O 1
ATOM 1022 N N . PHE A 1 127 ? 64.909 -11.648 -30.885 1.00 71.12 127 PHE A N 1
ATOM 1023 C CA . PHE A 1 127 ? 65.074 -11.356 -29.460 1.00 71.12 127 PHE A CA 1
ATOM 1024 C C . PHE A 1 127 ? 65.370 -12.654 -28.699 1.00 71.12 127 PHE A C 1
ATOM 1026 O O . PHE A 1 127 ? 64.524 -13.543 -28.632 1.00 71.12 127 PHE A O 1
ATOM 1033 N N . ASN A 1 128 ? 66.578 -12.781 -28.151 1.00 68.38 128 ASN A N 1
ATOM 1034 C CA . ASN A 1 128 ? 67.056 -13.989 -27.468 1.00 68.38 128 ASN A CA 1
ATOM 1035 C C . ASN A 1 128 ? 67.052 -13.867 -25.930 1.00 68.38 128 ASN A C 1
ATOM 1037 O O . ASN A 1 128 ? 67.565 -14.751 -25.250 1.00 68.38 128 ASN A O 1
ATOM 1041 N N . GLY A 1 129 ? 66.521 -12.766 -25.383 1.00 66.44 129 GLY A N 1
ATOM 1042 C CA . GLY A 1 129 ? 66.469 -12.502 -23.940 1.00 66.44 129 GLY A CA 1
ATOM 1043 C C . GLY A 1 129 ? 67.821 -12.198 -23.280 1.00 66.44 129 GLY A C 1
ATOM 1044 O O . GLY A 1 129 ? 67.863 -12.006 -22.069 1.00 66.44 129 GLY A O 1
ATOM 1045 N N . GLN A 1 130 ? 68.916 -12.143 -24.047 1.00 69.31 130 GLN A N 1
ATOM 1046 C CA . GLN A 1 130 ? 70.260 -11.859 -23.533 1.00 69.31 130 GLN A CA 1
ATOM 1047 C C . GLN A 1 130 ? 70.518 -10.352 -23.372 1.00 69.31 130 GLN A C 1
ATOM 1049 O O . GLN A 1 130 ? 71.331 -9.942 -22.547 1.00 69.31 130 GLN A O 1
ATOM 1054 N N . THR A 1 131 ? 69.813 -9.524 -24.143 1.00 67.75 131 THR A N 1
ATOM 1055 C CA . THR A 1 131 ? 69.792 -8.060 -24.028 1.00 67.75 131 THR A CA 1
ATOM 1056 C C . THR A 1 131 ? 68.415 -7.594 -23.558 1.00 67.75 131 THR A C 1
ATOM 1058 O O . THR A 1 131 ? 67.412 -8.282 -23.756 1.00 67.75 131 THR A O 1
ATOM 1061 N N . SER A 1 132 ? 68.337 -6.435 -22.899 1.00 76.75 132 SER A N 1
ATOM 1062 C CA . SER A 1 132 ? 67.047 -5.895 -22.459 1.00 76.75 132 SER A CA 1
ATOM 1063 C C . SER A 1 132 ? 66.173 -5.489 -23.656 1.00 76.75 132 SER A C 1
ATOM 1065 O O . SER A 1 132 ? 66.669 -5.085 -24.710 1.00 76.75 132 SER A O 1
ATOM 1067 N N . TRP A 1 133 ? 64.848 -5.569 -23.490 1.00 75.94 133 TRP A N 1
ATOM 1068 C CA . TRP A 1 133 ? 63.868 -5.251 -24.542 1.00 75.94 133 TRP A CA 1
ATOM 1069 C C . TRP A 1 133 ? 64.012 -3.827 -25.095 1.00 75.94 133 TRP A C 1
ATOM 1071 O O . TRP A 1 133 ? 63.843 -3.599 -26.291 1.00 75.94 133 TRP A O 1
ATOM 1081 N N . THR A 1 134 ? 64.386 -2.873 -24.241 1.00 77.31 134 THR A N 1
ATOM 1082 C CA . THR A 1 134 ? 64.631 -1.480 -24.636 1.00 77.31 134 THR A CA 1
ATOM 1083 C C . THR A 1 134 ? 65.811 -1.362 -25.594 1.00 77.31 134 THR A C 1
ATOM 1085 O O . THR A 1 134 ? 65.719 -0.665 -26.598 1.00 77.31 134 THR A O 1
ATOM 1088 N N . VAL A 1 135 ? 66.891 -2.105 -25.345 1.00 74.56 135 VAL A N 1
ATOM 1089 C CA . VAL A 1 135 ? 68.066 -2.136 -26.225 1.00 74.56 135 VAL A CA 1
ATOM 1090 C C . VAL A 1 135 ? 67.731 -2.824 -27.548 1.00 74.56 135 VAL A C 1
ATOM 1092 O O . VAL A 1 135 ? 68.112 -2.328 -28.608 1.00 74.56 135 VAL A O 1
ATOM 1095 N N . PHE A 1 136 ? 66.967 -3.921 -27.507 1.00 79.62 136 PHE A N 1
ATOM 1096 C CA . PHE A 1 136 ? 66.502 -4.604 -28.715 1.00 79.62 136 PHE A CA 1
ATOM 1097 C C . PHE A 1 136 ? 65.631 -3.698 -29.593 1.00 79.62 136 PHE A C 1
ATOM 1099 O O . PHE A 1 136 ? 65.861 -3.628 -30.797 1.00 79.62 136 PHE A O 1
ATOM 1106 N N . LYS A 1 137 ? 64.673 -2.967 -29.009 1.00 79.38 137 LYS A N 1
ATOM 1107 C CA . LYS A 1 137 ? 63.813 -2.039 -29.753 1.00 79.38 137 LYS A CA 1
ATOM 1108 C C . LYS A 1 137 ? 64.607 -0.922 -30.419 1.00 79.38 137 LYS A C 1
ATOM 1110 O O . LYS A 1 137 ? 64.395 -0.683 -31.601 1.00 79.38 137 LYS A O 1
ATOM 1115 N N . THR A 1 138 ? 65.577 -0.328 -29.727 1.00 80.88 138 THR A N 1
ATOM 1116 C CA . THR A 1 138 ? 66.449 0.696 -30.323 1.00 80.88 138 THR A CA 1
ATOM 1117 C C . THR A 1 138 ? 67.259 0.139 -31.494 1.00 80.88 138 THR A C 1
ATOM 1119 O O . THR A 1 138 ? 67.328 0.762 -32.549 1.00 80.88 138 THR A O 1
ATOM 1122 N N . GLN A 1 139 ? 67.839 -1.057 -31.352 1.00 73.69 139 GLN A N 1
ATOM 1123 C CA . GLN A 1 139 ? 68.592 -1.691 -32.439 1.00 73.69 139 GLN A CA 1
ATOM 1124 C C . GLN A 1 139 ? 67.691 -2.068 -33.622 1.00 73.69 139 GLN A C 1
ATOM 1126 O O . GLN A 1 139 ? 68.059 -1.839 -34.773 1.00 73.69 139 GLN A O 1
ATOM 1131 N N . PHE A 1 140 ? 66.499 -2.603 -33.352 1.00 81.25 140 PHE A N 1
ATOM 1132 C CA . PHE A 1 140 ? 65.512 -2.944 -34.371 1.00 81.25 140 PHE A CA 1
ATOM 1133 C C . PHE A 1 140 ? 65.026 -1.702 -35.124 1.00 81.25 140 PHE A C 1
ATOM 1135 O O . PHE A 1 140 ? 64.961 -1.719 -36.351 1.00 81.25 140 PHE A O 1
ATOM 1142 N N . ASP A 1 141 ? 64.745 -0.607 -34.419 1.00 79.06 141 ASP A N 1
ATOM 1143 C CA . ASP A 1 141 ? 64.253 0.629 -35.023 1.00 79.06 141 ASP A CA 1
ATOM 1144 C C . ASP A 1 141 ? 65.341 1.286 -35.895 1.00 79.06 141 ASP A C 1
ATOM 1146 O O . ASP A 1 141 ? 65.048 1.688 -37.025 1.00 79.06 141 ASP A O 1
ATOM 1150 N N . VAL A 1 142 ? 66.610 1.280 -35.458 1.00 81.19 142 VAL A N 1
ATOM 1151 C CA . VAL A 1 142 ? 67.762 1.720 -36.273 1.00 81.19 142 VAL A CA 1
ATOM 1152 C C . VAL A 1 142 ? 67.896 0.872 -37.541 1.00 81.19 142 VAL A C 1
ATOM 1154 O O . VAL A 1 142 ? 67.972 1.424 -38.634 1.00 81.19 142 VAL A O 1
ATOM 1157 N N . VAL A 1 143 ? 67.867 -0.460 -37.421 1.00 76.12 143 VAL A N 1
ATOM 1158 C CA . VAL A 1 143 ? 67.988 -1.388 -38.563 1.00 76.12 143 VAL A CA 1
ATOM 1159 C C . VAL A 1 143 ? 66.791 -1.286 -39.512 1.00 76.12 143 VAL A C 1
ATOM 1161 O O . VAL A 1 143 ? 66.951 -1.384 -40.727 1.00 76.12 143 VAL A O 1
ATOM 1164 N N . SER A 1 144 ? 65.583 -1.081 -38.989 1.00 77.06 144 SER A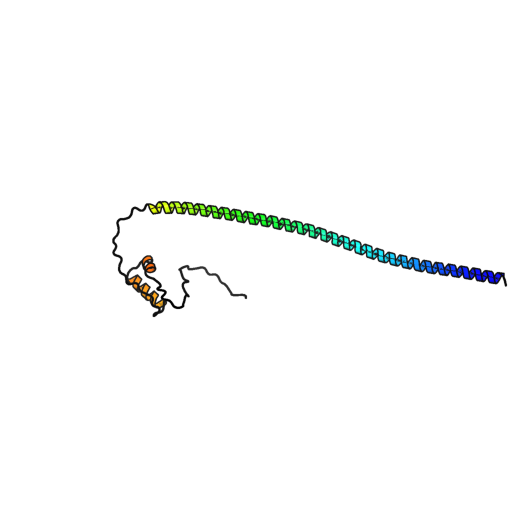 N 1
ATOM 1165 C CA . SER A 1 144 ? 64.385 -0.910 -39.815 1.00 77.06 144 SER A CA 1
ATOM 1166 C C . SER A 1 144 ? 64.419 0.408 -40.590 1.00 77.06 144 SER A C 1
ATOM 1168 O O . SER A 1 144 ? 64.018 0.443 -41.750 1.00 77.06 144 SER A O 1
ATOM 1170 N N . SER A 1 145 ? 64.960 1.468 -39.982 1.00 75.50 145 SER A N 1
ATOM 1171 C CA . SER A 1 145 ? 65.072 2.789 -40.603 1.00 75.50 145 SER A CA 1
ATOM 1172 C C . SER A 1 145 ? 66.159 2.814 -41.674 1.00 75.50 145 SER A C 1
ATOM 1174 O O . SER A 1 145 ? 65.915 3.305 -42.773 1.00 75.50 145 SER A O 1
ATOM 1176 N N . THR A 1 146 ? 67.332 2.226 -41.406 1.00 71.38 146 THR A N 1
ATOM 1177 C CA . THR A 1 146 ? 68.425 2.147 -42.393 1.00 71.38 146 THR A CA 1
ATOM 1178 C C . THR A 1 146 ? 68.063 1.291 -43.600 1.00 71.38 146 THR A C 1
ATOM 1180 O O . THR A 1 146 ? 68.510 1.572 -44.707 1.00 71.38 146 THR A O 1
ATOM 1183 N N . ASN A 1 147 ? 67.214 0.281 -43.406 1.00 72.31 147 ASN A N 1
ATOM 1184 C CA . ASN A 1 147 ? 66.708 -0.559 -44.486 1.00 72.31 147 ASN A CA 1
ATOM 1185 C C . ASN A 1 147 ? 65.377 -0.060 -45.086 1.00 72.31 147 ASN A C 1
ATOM 1187 O O . ASN A 1 147 ? 64.808 -0.749 -45.933 1.00 72.31 147 ASN A O 1
ATOM 1191 N N . GLY A 1 148 ? 64.858 1.093 -44.649 1.00 75.06 148 GLY A N 1
ATOM 1192 C CA . GLY A 1 148 ? 63.645 1.708 -45.197 1.00 75.06 148 GLY A CA 1
ATOM 1193 C C . GLY A 1 148 ? 62.369 0.870 -45.046 1.00 75.06 148 GLY A C 1
ATOM 1194 O O . GLY A 1 148 ? 61.517 0.880 -45.934 1.00 75.06 148 GLY A O 1
ATOM 1195 N N . TRP A 1 149 ? 62.228 0.096 -43.968 1.00 79.81 149 TRP A N 1
ATOM 1196 C CA . TRP A 1 149 ? 61.060 -0.769 -43.784 1.00 79.81 149 TRP A CA 1
ATOM 1197 C C . TRP A 1 149 ? 59.792 0.045 -43.526 1.00 79.81 149 TRP A C 1
ATOM 1199 O O . TRP A 1 149 ? 59.763 0.930 -42.670 1.00 79.81 149 TRP A O 1
ATOM 1209 N N . THR A 1 150 ? 58.712 -0.319 -44.217 1.00 74.62 150 THR A N 1
ATOM 1210 C CA . THR A 1 150 ? 57.361 0.175 -43.922 1.00 74.62 150 THR A CA 1
ATOM 1211 C C . THR A 1 150 ? 56.796 -0.522 -42.685 1.00 74.62 150 THR A C 1
ATOM 1213 O O . THR A 1 150 ? 57.234 -1.619 -42.333 1.00 74.62 150 THR A O 1
ATOM 1216 N N . ASP A 1 151 ? 55.805 0.077 -42.024 1.00 75.88 151 ASP A N 1
ATOM 1217 C CA . ASP A 1 151 ? 55.282 -0.451 -40.752 1.00 75.88 151 ASP A CA 1
ATOM 1218 C C . ASP A 1 151 ? 54.721 -1.872 -40.892 1.00 75.88 151 ASP A C 1
ATOM 1220 O O . ASP A 1 151 ? 55.011 -2.742 -40.076 1.00 75.88 151 ASP A O 1
ATOM 1224 N N . ARG A 1 152 ? 54.099 -2.181 -42.035 1.00 72.06 152 ARG A N 1
ATOM 1225 C CA . ARG A 1 152 ? 53.668 -3.545 -42.379 1.00 72.06 152 ARG A CA 1
ATOM 1226 C C . ARG A 1 152 ? 54.823 -4.560 -42.402 1.00 72.06 152 ARG A C 1
ATOM 1228 O O . ARG A 1 152 ? 54.644 -5.722 -42.035 1.00 72.06 152 ARG A O 1
ATOM 1235 N N . VAL A 1 153 ? 56.005 -4.146 -42.865 1.00 67.94 153 VAL A N 1
ATOM 1236 C CA . VAL A 1 153 ? 57.209 -4.993 -42.897 1.00 67.94 153 VAL A CA 1
ATOM 1237 C C . VAL A 1 153 ? 57.815 -5.116 -41.500 1.00 67.94 153 VAL A C 1
ATOM 1239 O O . VAL A 1 153 ? 58.243 -6.210 -41.136 1.00 67.94 153 VAL A O 1
ATOM 1242 N N . LYS A 1 154 ? 57.799 -4.044 -40.698 1.00 74.50 154 LYS A N 1
ATOM 1243 C CA . LYS A 1 154 ? 58.237 -4.079 -39.293 1.00 74.50 154 LYS A CA 1
ATOM 1244 C C . LYS A 1 154 ? 57.398 -5.066 -38.479 1.00 74.50 154 LYS A C 1
ATOM 1246 O O . LYS A 1 154 ? 57.972 -5.943 -37.836 1.00 74.50 154 LYS A O 1
ATOM 1251 N N . ASP A 1 155 ? 56.074 -5.003 -38.603 1.00 68.56 155 ASP A N 1
ATOM 1252 C CA . ASP A 1 155 ? 55.143 -5.889 -37.892 1.00 68.56 155 ASP A CA 1
ATOM 1253 C C . ASP A 1 155 ? 55.325 -7.360 -38.282 1.00 68.56 155 ASP A C 1
ATOM 1255 O O . ASP A 1 155 ? 55.215 -8.256 -37.449 1.00 68.56 155 ASP A O 1
ATOM 1259 N N . SER A 1 156 ? 55.684 -7.620 -39.542 1.00 69.12 156 SER A N 1
ATOM 1260 C CA . SER A 1 156 ? 55.930 -8.981 -40.032 1.00 69.12 156 SER A CA 1
ATOM 1261 C C . SER A 1 156 ? 57.255 -9.582 -39.537 1.00 69.12 156 SER A C 1
ATOM 1263 O O . SER A 1 156 ? 57.418 -10.801 -39.566 1.00 69.12 156 SER A O 1
ATOM 1265 N N . GLN A 1 157 ? 58.223 -8.752 -39.130 1.00 69.31 157 GLN A N 1
ATOM 1266 C CA . GLN A 1 157 ? 59.573 -9.186 -38.738 1.00 69.31 157 GLN A CA 1
ATOM 1267 C C . GLN A 1 157 ? 59.754 -9.321 -37.221 1.00 69.31 157 GLN A C 1
ATOM 1269 O O . GLN A 1 157 ? 60.646 -10.045 -36.773 1.00 69.31 157 GLN A O 1
ATOM 1274 N N . ILE A 1 158 ? 58.905 -8.672 -36.417 1.00 65.75 158 ILE A N 1
ATOM 1275 C CA . ILE A 1 158 ? 58.880 -8.857 -34.961 1.00 65.75 158 ILE A CA 1
ATOM 1276 C C . ILE A 1 158 ? 58.147 -10.171 -34.657 1.00 65.75 158 ILE A C 1
ATOM 1278 O O . ILE A 1 158 ? 56.949 -10.206 -34.403 1.00 65.75 158 ILE A O 1
ATOM 1282 N N . SER A 1 159 ? 58.880 -11.284 -34.694 1.00 52.84 159 SER A N 1
ATOM 1283 C CA . SER A 1 159 ? 58.377 -12.594 -34.265 1.00 52.84 159 SER A CA 1
ATOM 1284 C C . SER A 1 159 ? 58.849 -12.911 -32.840 1.00 52.84 159 SER A C 1
ATOM 1286 O O . SER A 1 159 ? 60.047 -13.137 -32.643 1.00 52.84 159 SER A O 1
ATOM 1288 N N . PRO A 1 160 ? 57.962 -12.986 -31.829 1.00 50.62 160 PRO A N 1
ATOM 1289 C CA . PRO A 1 160 ? 58.345 -13.497 -30.521 1.00 50.62 160 PRO A CA 1
ATOM 1290 C C . PRO A 1 160 ? 58.528 -15.018 -30.612 1.00 50.62 160 PRO A C 1
ATOM 1292 O O . PRO A 1 160 ? 57.560 -15.777 -30.653 1.00 50.62 160 PRO A O 1
ATOM 1295 N N . ARG A 1 161 ? 59.777 -15.502 -30.623 1.00 42.53 161 ARG A N 1
ATOM 1296 C CA . ARG A 1 161 ? 60.039 -16.912 -30.304 1.00 42.53 161 ARG A CA 1
ATOM 1297 C C . ARG A 1 161 ? 59.869 -17.084 -28.799 1.00 42.53 161 ARG A C 1
ATOM 1299 O O . ARG A 1 161 ? 60.797 -16.850 -28.033 1.00 42.53 161 ARG A O 1
ATOM 1306 N N . ILE A 1 162 ? 58.683 -17.506 -28.374 1.00 42.03 162 ILE A N 1
ATOM 1307 C CA . ILE A 1 162 ? 58.463 -17.985 -27.008 1.00 42.03 162 ILE A CA 1
ATOM 1308 C C . ILE A 1 162 ? 59.132 -19.364 -26.906 1.00 42.03 162 ILE A C 1
ATOM 1310 O O . ILE A 1 162 ? 58.485 -20.399 -27.045 1.00 42.03 162 ILE A O 1
ATOM 1314 N N . SER A 1 163 ? 60.454 -19.401 -26.722 1.00 36.59 163 SER A N 1
ATOM 1315 C CA . SER A 1 163 ? 61.130 -20.618 -26.268 1.00 36.59 163 SER A CA 1
ATOM 1316 C C . SER A 1 163 ? 60.927 -20.720 -24.759 1.00 36.59 163 SER A C 1
ATOM 1318 O O . SER A 1 163 ? 61.420 -19.889 -23.998 1.00 36.59 163 SER A O 1
ATOM 1320 N N . GLY A 1 164 ? 60.124 -21.698 -24.345 1.00 31.92 164 GLY A N 1
ATOM 1321 C CA . GLY A 1 164 ? 59.629 -21.841 -22.983 1.00 31.92 164 GLY A CA 1
ATOM 1322 C C . GLY A 1 164 ? 60.703 -21.817 -21.893 1.00 31.92 164 GLY A C 1
ATOM 1323 O O . GLY A 1 164 ? 61.643 -22.603 -21.908 1.00 31.92 164 GLY A O 1
ATOM 1324 N N . ARG A 1 165 ? 60.492 -20.954 -20.899 1.00 37.28 165 ARG A N 1
ATOM 1325 C CA . ARG A 1 165 ? 60.166 -21.290 -19.499 1.00 37.28 165 ARG A CA 1
ATOM 1326 C C . ARG A 1 165 ? 59.958 -19.969 -18.743 1.00 37.28 165 ARG A C 1
ATOM 1328 O O . ARG A 1 165 ? 60.896 -19.216 -18.545 1.00 37.28 165 ARG A O 1
ATOM 1335 N N . GLY A 1 166 ? 58.708 -19.706 -18.350 1.00 40.97 166 GLY A N 1
ATOM 1336 C CA . GLY A 1 166 ? 58.327 -18.759 -17.293 1.00 40.97 166 GLY A CA 1
ATOM 1337 C C . GLY A 1 166 ? 58.604 -17.264 -17.508 1.00 40.97 166 GLY A C 1
ATOM 1338 O O . GLY A 1 166 ? 59.561 -16.745 -16.951 1.00 40.97 166 GLY A O 1
ATOM 1339 N N . SER A 1 167 ? 57.703 -16.547 -18.194 1.00 35.84 167 SER A N 1
ATOM 1340 C CA . SER A 1 167 ? 57.247 -15.188 -17.814 1.00 35.84 167 SER A CA 1
ATOM 1341 C C . SER A 1 167 ? 56.281 -14.627 -18.858 1.00 35.84 167 SER A C 1
ATOM 1343 O O . SER A 1 167 ? 56.672 -13.956 -19.805 1.00 35.84 167 SER A O 1
ATOM 1345 N N . SER A 1 168 ? 54.988 -14.886 -18.662 1.00 42.72 168 SER A N 1
ATOM 1346 C CA . SER A 1 168 ? 53.915 -14.121 -19.298 1.00 42.72 168 SER A CA 1
ATOM 1347 C C . SER A 1 168 ? 53.631 -12.891 -18.444 1.00 42.72 168 SER A C 1
ATOM 1349 O O . SER A 1 168 ? 52.730 -12.919 -17.610 1.00 42.72 168 SER A O 1
ATOM 1351 N N . ARG A 1 169 ? 54.405 -11.819 -18.614 1.00 38.66 169 ARG A N 1
ATOM 1352 C CA . ARG A 1 169 ? 53.988 -10.469 -18.218 1.00 38.66 169 ARG A CA 1
ATOM 1353 C C . ARG A 1 169 ? 54.531 -9.473 -19.239 1.00 38.66 169 ARG A C 1
ATOM 1355 O O . ARG A 1 169 ? 55.676 -9.593 -19.656 1.00 38.66 169 ARG A O 1
ATOM 1362 N N . TYR A 1 170 ? 53.682 -8.506 -19.586 1.00 40.78 170 TYR A N 1
ATOM 1363 C CA . TYR A 1 170 ? 53.925 -7.352 -20.463 1.00 40.78 170 TYR A CA 1
ATOM 1364 C C . TYR A 1 170 ? 53.777 -7.590 -21.976 1.00 40.78 170 TYR A C 1
ATOM 1366 O O . TYR A 1 170 ? 54.701 -7.397 -22.755 1.00 40.78 170 TYR A O 1
ATOM 1374 N N . PHE A 1 171 ? 52.549 -7.897 -22.398 1.00 35.66 171 PHE A N 1
ATOM 1375 C CA . PHE A 1 171 ? 51.993 -7.343 -23.639 1.00 35.66 171 PHE A CA 1
ATOM 1376 C C . PHE A 1 171 ? 50.717 -6.570 -23.278 1.00 35.66 171 PHE A C 1
ATOM 1378 O O . PHE A 1 171 ? 49.602 -7.060 -23.412 1.00 35.66 171 PHE A O 1
ATOM 1385 N N . VAL A 1 172 ? 50.895 -5.365 -22.733 1.00 37.69 172 VAL A N 1
ATOM 1386 C CA . VAL A 1 172 ? 49.857 -4.327 -22.663 1.00 37.69 172 VAL A CA 1
ATOM 1387 C C . VAL A 1 172 ? 50.536 -3.043 -23.112 1.00 37.69 172 VAL A C 1
ATOM 1389 O O . VAL A 1 172 ? 51.449 -2.568 -22.442 1.00 37.69 172 VAL A O 1
ATOM 1392 N N . GLY A 1 173 ? 50.143 -2.535 -24.276 1.00 31.88 173 GLY A N 1
ATOM 1393 C CA . GLY A 1 173 ? 50.714 -1.319 -24.851 1.00 31.88 173 GLY A CA 1
ATOM 1394 C C . GLY A 1 173 ? 50.610 -1.277 -26.372 1.00 31.88 173 GLY A C 1
ATOM 1395 O O . GLY A 1 173 ? 51.625 -1.167 -27.048 1.00 31.88 173 GLY A O 1
ATOM 1396 N N . GLY A 1 174 ? 49.394 -1.408 -26.908 1.00 33.53 174 GLY A N 1
ATOM 1397 C CA . GLY A 1 174 ? 49.075 -0.840 -28.222 1.00 33.53 174 GLY A CA 1
ATOM 1398 C C . GLY A 1 174 ? 48.835 0.673 -28.080 1.00 33.53 174 GLY A C 1
ATOM 1399 O O . GLY A 1 174 ? 48.518 1.120 -26.973 1.00 33.53 174 GLY A O 1
ATOM 1400 N N . PRO A 1 175 ? 48.999 1.470 -29.148 1.00 34.84 175 PRO A N 1
ATOM 1401 C CA . PRO A 1 175 ? 48.972 2.923 -29.061 1.00 34.84 175 PRO A CA 1
ATOM 1402 C C . PRO A 1 175 ? 47.529 3.401 -28.889 1.00 34.84 175 PRO A C 1
ATOM 1404 O O . PRO A 1 175 ? 46.717 3.275 -29.800 1.00 34.84 175 PRO A O 1
ATOM 1407 N N . ASN A 1 176 ? 47.203 3.945 -27.723 1.00 31.39 176 ASN A N 1
ATOM 1408 C CA . ASN A 1 176 ? 46.032 4.797 -27.575 1.00 31.39 176 ASN A CA 1
ATOM 1409 C C . ASN A 1 176 ? 46.337 5.851 -26.517 1.00 31.39 176 ASN A C 1
ATOM 1411 O O . ASN A 1 176 ? 46.373 5.559 -25.321 1.00 31.39 176 ASN A O 1
ATOM 1415 N N . ASP A 1 177 ? 46.611 7.059 -26.998 1.00 33.22 177 ASP A N 1
ATOM 1416 C CA . ASP A 1 177 ? 46.869 8.220 -26.167 1.00 33.22 177 ASP A CA 1
ATOM 1417 C C . ASP A 1 177 ? 45.564 8.932 -25.801 1.00 33.22 177 ASP A C 1
ATOM 1419 O O . ASP A 1 177 ? 44.631 9.046 -26.597 1.00 33.22 177 ASP A O 1
ATOM 1423 N N . HIS A 1 178 ? 45.583 9.452 -24.577 1.00 35.62 178 HIS A N 1
ATOM 1424 C CA . HIS A 1 178 ? 44.683 10.431 -23.975 1.00 35.62 178 HIS A CA 1
ATOM 1425 C C . HIS A 1 178 ? 43.221 10.042 -23.708 1.00 35.62 178 HIS A C 1
ATOM 1427 O O . HIS A 1 178 ? 42.317 10.257 -24.512 1.00 35.62 178 HIS A O 1
ATOM 1433 N N . ARG A 1 179 ? 42.961 9.715 -22.436 1.00 29.53 179 ARG A N 1
ATOM 1434 C CA . ARG A 1 179 ? 42.129 10.575 -21.575 1.00 29.53 179 ARG A CA 1
ATOM 1435 C C . ARG A 1 179 ? 42.425 10.313 -20.102 1.00 29.53 179 ARG A C 1
ATOM 1437 O O . ARG A 1 179 ? 42.376 9.179 -19.635 1.00 29.53 179 ARG A O 1
ATOM 1444 N N . GLU A 1 180 ? 42.731 11.395 -19.398 1.00 36.72 180 GLU A N 1
ATOM 1445 C CA . GLU A 1 180 ? 42.791 11.459 -17.943 1.00 36.72 180 GLU A CA 1
ATOM 1446 C C . GLU A 1 180 ? 41.499 10.920 -17.326 1.00 36.72 180 GLU A C 1
ATOM 1448 O O . GLU A 1 180 ? 40.395 11.284 -17.732 1.00 36.72 180 GLU A O 1
ATOM 1453 N N . SER A 1 181 ? 41.633 10.104 -16.286 1.00 30.80 181 SER A N 1
ATOM 1454 C CA . SER A 1 181 ? 40.624 10.052 -15.237 1.00 30.80 181 SER A CA 1
ATOM 1455 C C . SER A 1 181 ? 41.289 9.652 -13.933 1.00 30.80 181 SER A C 1
ATOM 1457 O O . SER A 1 181 ? 41.589 8.486 -13.683 1.00 30.80 181 SER A O 1
ATOM 1459 N N . SER A 1 182 ? 41.470 10.666 -13.098 1.00 41.28 182 SER A N 1
ATOM 1460 C CA . SER A 1 182 ? 41.650 10.609 -11.656 1.00 41.28 182 SER A CA 1
ATOM 1461 C C . SER A 1 182 ? 40.899 9.438 -11.020 1.00 41.28 182 SER A C 1
ATOM 1463 O O . SER A 1 182 ? 39.684 9.315 -11.187 1.00 41.28 182 SER A O 1
ATOM 1465 N N . ARG A 1 183 ? 41.601 8.617 -10.236 1.00 33.09 183 ARG A N 1
ATOM 1466 C CA . ARG A 1 183 ? 40.991 7.786 -9.192 1.00 33.09 183 ARG A CA 1
ATOM 1467 C C . ARG A 1 183 ? 41.892 7.747 -7.964 1.00 33.09 183 ARG A C 1
ATOM 1469 O O . ARG A 1 183 ? 42.923 7.084 -7.953 1.00 33.09 183 ARG A O 1
ATOM 1476 N N . SER A 1 184 ? 41.456 8.461 -6.931 1.00 31.52 184 SER A N 1
ATOM 1477 C CA . SER A 1 184 ? 41.833 8.221 -5.539 1.00 31.52 184 SER A CA 1
ATOM 1478 C C . SER A 1 184 ? 41.429 6.795 -5.119 1.00 31.52 184 SER A C 1
ATOM 1480 O O . SER A 1 184 ? 40.373 6.329 -5.559 1.00 31.52 184 SER A O 1
ATOM 1482 N N . PRO A 1 185 ? 42.196 6.104 -4.258 1.00 34.72 185 PRO A N 1
ATOM 1483 C CA . PRO A 1 185 ? 41.818 4.795 -3.736 1.00 34.72 185 PRO A CA 1
ATOM 1484 C C . PRO A 1 185 ? 41.128 4.926 -2.373 1.00 34.72 185 PRO A C 1
ATOM 1486 O O . PRO A 1 185 ? 41.730 5.426 -1.425 1.00 34.72 185 PRO A O 1
ATOM 1489 N N . ILE A 1 186 ? 39.882 4.456 -2.259 1.00 30.67 186 ILE A N 1
ATOM 1490 C CA . ILE A 1 186 ? 39.188 4.297 -0.975 1.00 30.67 186 ILE A CA 1
ATOM 1491 C C . ILE A 1 186 ? 38.336 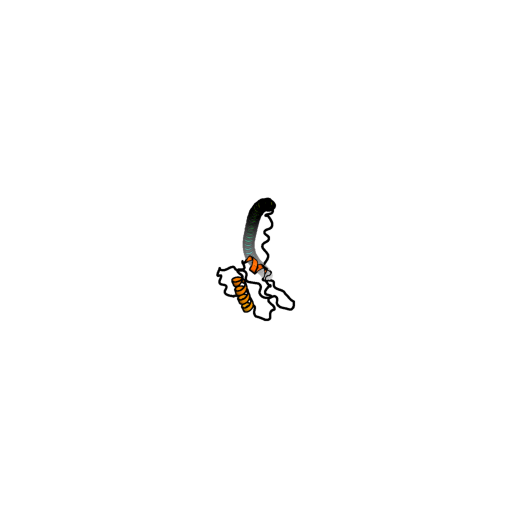3.001 -0.975 1.00 30.67 186 ILE A C 1
ATOM 1493 O O . ILE A 1 186 ? 37.427 2.869 -1.792 1.00 30.67 186 ILE A O 1
ATOM 1497 N N . TRP A 1 187 ? 38.651 2.129 0.004 1.00 32.31 187 TRP A N 1
ATOM 1498 C CA . TRP A 1 187 ? 38.011 0.896 0.539 1.00 32.31 187 TRP A CA 1
ATOM 1499 C C . TRP A 1 187 ? 37.813 -0.299 -0.426 1.00 32.31 187 TRP A C 1
ATOM 1501 O O . TRP A 1 187 ? 37.325 -0.138 -1.536 1.00 32.31 187 TRP A O 1
ATOM 1511 N N . ARG A 1 188 ? 38.142 -1.550 -0.074 1.00 38.75 188 ARG A N 1
ATOM 1512 C CA . ARG A 1 188 ? 38.237 -2.242 1.227 1.00 38.75 188 ARG A CA 1
ATOM 1513 C C . ARG A 1 188 ? 39.543 -3.014 1.389 1.00 38.75 188 ARG A C 1
ATOM 1515 O O . ARG A 1 188 ? 40.081 -3.457 0.353 1.00 38.75 188 ARG A O 1
#

pLDDT: mean 77.23, std 23.42, range [29.53, 98.5]

Secondary structure (DSSP, 8-state):
-HHHHHHHHHHHHHHHHHHHHHHHHHHHHHHHHHHHHHHHHHHHHHHHHHHHHHHHHHHHHHHHHHHHHHHHHHHHHHHHHHHHHHHHHHHHHHHHHHHHHHHHHHTT--------------------SSS-HHHHHHHHHHHHHHTT--HHHHHHH------SSS----------------------